Protein AF-A0A2H0QQJ8-F1 (afdb_monomer_lite)

Structure (mmCIF, N/CA/C/O backbone):
data_AF-A0A2H0QQJ8-F1
#
_entry.id   AF-A0A2H0QQJ8-F1
#
loop_
_atom_site.group_PDB
_atom_site.id
_atom_site.type_symbol
_atom_site.label_atom_id
_atom_site.label_alt_id
_atom_site.label_comp_id
_atom_site.label_asym_id
_atom_site.label_entity_id
_atom_site.label_seq_id
_atom_site.pdbx_PDB_ins_code
_atom_site.Cartn_x
_atom_site.Cartn_y
_atom_site.Cartn_z
_atom_site.occupancy
_atom_site.B_iso_or_equiv
_atom_site.auth_seq_id
_atom_site.auth_comp_id
_atom_site.auth_asym_id
_atom_site.auth_atom_id
_atom_site.pdbx_PDB_model_num
ATOM 1 N N . MET A 1 1 ? 39.441 -14.844 -22.153 1.00 45.28 1 MET A N 1
ATOM 2 C CA . MET A 1 1 ? 38.636 -14.126 -21.134 1.00 45.28 1 MET A CA 1
ATOM 3 C C . MET A 1 1 ? 37.785 -12.993 -21.750 1.00 45.28 1 MET A C 1
ATOM 5 O O . MET A 1 1 ? 37.802 -11.876 -21.261 1.00 45.28 1 MET A O 1
ATOM 9 N N . LYS A 1 2 ? 37.047 -13.258 -22.845 1.00 39.03 2 LYS A N 1
ATOM 10 C CA . LYS A 1 2 ? 36.096 -12.309 -23.480 1.00 39.03 2 LYS A CA 1
ATOM 11 C C . LYS A 1 2 ? 34.690 -12.912 -23.682 1.00 39.03 2 LYS A C 1
ATOM 13 O O . LYS A 1 2 ? 33.719 -12.174 -23.735 1.00 39.03 2 LYS A O 1
ATOM 18 N N . MET A 1 3 ? 34.568 -14.246 -23.690 1.00 34.16 3 MET A N 1
ATOM 19 C CA . MET A 1 3 ? 33.289 -14.970 -23.800 1.00 34.16 3 MET A CA 1
ATOM 20 C C . MET A 1 3 ? 32.410 -14.886 -22.539 1.00 34.16 3 MET A C 1
ATOM 22 O O . MET A 1 3 ? 31.196 -14.773 -22.648 1.00 34.16 3 MET A O 1
ATOM 26 N N . VAL A 1 4 ? 33.012 -14.884 -21.344 1.00 38.84 4 VAL A N 1
ATOM 27 C CA . VAL A 1 4 ? 32.268 -14.843 -20.067 1.00 38.84 4 VAL A CA 1
ATOM 28 C C . VAL A 1 4 ? 31.596 -13.480 -19.841 1.00 38.84 4 VAL A C 1
ATOM 30 O O . VAL A 1 4 ? 30.492 -13.416 -19.312 1.00 38.84 4 VAL A O 1
ATOM 33 N N . LEU A 1 5 ? 32.209 -12.390 -20.319 1.00 34.38 5 LEU A N 1
ATOM 34 C CA . LEU A 1 5 ? 31.655 -11.037 -20.200 1.00 34.38 5 LEU A CA 1
ATOM 35 C C . LEU A 1 5 ? 30.424 -10.827 -21.107 1.00 34.38 5 LEU A C 1
ATOM 37 O O . LEU A 1 5 ? 29.518 -10.083 -20.749 1.00 34.38 5 LEU A O 1
ATOM 41 N N . PHE A 1 6 ? 30.355 -11.516 -22.252 1.00 31.61 6 PHE A N 1
ATOM 42 C CA . PHE A 1 6 ? 29.263 -11.374 -23.223 1.00 31.61 6 PHE A CA 1
ATOM 43 C C . PHE A 1 6 ? 27.983 -12.116 -22.790 1.00 31.61 6 PHE A C 1
ATOM 45 O O . PHE A 1 6 ? 26.880 -11.596 -22.941 1.00 31.61 6 PHE A O 1
ATOM 52 N N . LEU A 1 7 ? 28.124 -13.288 -22.157 1.00 35.53 7 LEU A N 1
ATOM 53 C CA . LEU A 1 7 ? 27.007 -14.042 -21.561 1.00 35.53 7 LEU A CA 1
ATOM 54 C C . LEU A 1 7 ? 26.389 -13.329 -20.342 1.00 35.53 7 LEU A C 1
ATOM 56 O O . LEU A 1 7 ? 25.181 -13.406 -20.113 1.00 35.53 7 LEU A O 1
ATOM 60 N N . PHE A 1 8 ? 27.194 -12.577 -19.588 1.00 35.56 8 PHE A N 1
ATOM 61 C CA . PHE A 1 8 ? 26.706 -11.795 -18.448 1.00 35.56 8 PHE A CA 1
ATOM 62 C C . PHE A 1 8 ? 25.863 -10.581 -18.885 1.00 35.56 8 PHE A C 1
ATOM 64 O O . PHE A 1 8 ? 24.867 -10.251 -18.250 1.00 35.56 8 PHE A O 1
ATOM 71 N N . ILE A 1 9 ? 26.207 -9.944 -20.010 1.00 37.31 9 ILE A N 1
ATOM 72 C CA . ILE A 1 9 ? 25.464 -8.788 -20.549 1.00 37.31 9 ILE A CA 1
ATOM 73 C C . ILE A 1 9 ? 24.143 -9.224 -21.218 1.00 37.31 9 ILE A C 1
ATOM 75 O O . ILE A 1 9 ? 23.126 -8.535 -21.098 1.00 37.31 9 ILE A O 1
ATOM 79 N N . LEU A 1 10 ? 24.122 -10.392 -21.871 1.00 36.91 10 LEU A N 1
ATOM 80 C CA . LEU A 1 10 ? 22.909 -10.956 -22.482 1.00 36.91 10 LEU A CA 1
ATOM 81 C C . LEU A 1 10 ? 21.883 -11.435 -21.443 1.00 36.91 10 LEU A C 1
ATOM 83 O O . LEU A 1 10 ? 20.685 -11.244 -21.634 1.00 36.91 10 LEU A O 1
ATOM 87 N N . SER A 1 11 ? 22.332 -11.999 -20.319 1.00 46.47 11 SER A N 1
ATOM 88 C CA . SER A 1 11 ? 21.420 -12.397 -19.237 1.00 46.47 11 SER A CA 1
ATOM 89 C C . SER A 1 11 ? 20.784 -11.184 -18.552 1.00 46.47 11 SER A C 1
ATOM 91 O O . SER A 1 11 ? 19.570 -11.152 -18.388 1.00 46.47 11 SER A O 1
ATOM 93 N N . LEU A 1 12 ? 21.556 -10.139 -18.239 1.00 45.47 12 LEU A N 1
ATOM 94 C CA . LEU A 1 12 ? 21.030 -8.911 -17.623 1.00 45.47 12 LEU A CA 1
ATOM 95 C C . LEU A 1 12 ? 19.976 -8.202 -18.490 1.00 45.47 12 LEU A C 1
ATOM 97 O O . LEU A 1 12 ? 18.971 -7.733 -17.964 1.00 45.47 12 LEU A O 1
ATOM 101 N N . SER A 1 13 ? 20.178 -8.151 -19.809 1.00 52.41 13 SER A N 1
ATOM 102 C CA . SER A 1 13 ? 19.224 -7.532 -20.743 1.00 52.41 13 SER A CA 1
ATOM 103 C C . SER A 1 13 ? 17.957 -8.372 -20.955 1.00 52.41 13 SER A C 1
ATOM 105 O O . SER A 1 13 ? 16.867 -7.809 -21.049 1.00 52.41 13 SER A O 1
ATOM 107 N N . ALA A 1 14 ? 18.067 -9.704 -20.957 1.00 54.97 14 ALA A N 1
ATOM 108 C CA . ALA A 1 14 ? 16.911 -10.599 -21.002 1.00 54.97 14 ALA A CA 1
ATOM 109 C C . ALA A 1 14 ? 16.069 -10.532 -19.711 1.00 54.97 14 ALA A C 1
ATOM 111 O O . ALA A 1 14 ? 14.856 -10.350 -19.792 1.00 54.97 14 ALA A O 1
ATOM 112 N N . PHE A 1 15 ? 16.705 -10.569 -18.532 1.00 55.53 15 PHE A N 1
ATOM 113 C CA . PHE A 1 15 ? 16.019 -10.431 -17.237 1.00 55.53 15 PHE A CA 1
ATOM 114 C C . PHE A 1 15 ? 15.357 -9.055 -17.064 1.00 55.53 15 PHE A C 1
ATOM 116 O O . PHE A 1 15 ? 14.258 -8.964 -16.515 1.00 55.53 15 PHE A O 1
ATOM 123 N N . ALA A 1 16 ? 15.989 -7.982 -17.553 1.00 58.88 16 ALA A N 1
ATOM 124 C CA . ALA A 1 16 ? 15.401 -6.643 -17.531 1.00 58.88 16 ALA A CA 1
ATOM 125 C C . ALA A 1 16 ? 14.147 -6.544 -18.422 1.00 58.88 16 ALA A C 1
ATOM 127 O O . ALA A 1 16 ? 13.140 -5.971 -18.004 1.00 58.88 16 ALA A O 1
ATOM 128 N N . ASN A 1 17 ? 14.169 -7.153 -19.614 1.00 69.31 17 ASN A N 1
ATOM 129 C CA . ASN A 1 17 ? 13.012 -7.187 -20.515 1.00 69.31 17 ASN A CA 1
ATOM 130 C C . ASN A 1 17 ? 11.859 -8.052 -19.979 1.00 69.31 17 ASN A C 1
ATOM 132 O O . ASN A 1 17 ? 10.692 -7.681 -20.133 1.00 69.31 17 ASN A O 1
ATOM 136 N N . GLU A 1 18 ? 12.162 -9.172 -19.322 1.00 74.12 18 GLU A N 1
ATOM 137 C CA . GLU A 1 18 ? 11.154 -10.027 -18.686 1.00 74.12 18 GLU A CA 1
ATOM 138 C C . GLU A 1 18 ? 10.486 -9.318 -17.499 1.00 74.12 18 GLU A C 1
ATOM 140 O O . GLU A 1 18 ? 9.258 -9.261 -17.415 1.00 74.12 18 GLU A O 1
ATOM 145 N N . GLY A 1 19 ? 11.280 -8.699 -16.618 1.00 80.50 19 GLY A N 1
ATOM 146 C CA . GLY A 1 19 ? 10.766 -7.937 -15.479 1.00 80.50 19 GLY A CA 1
ATOM 147 C C . GLY A 1 19 ? 9.870 -6.775 -15.906 1.00 80.50 19 GLY A C 1
ATOM 148 O O . GLY A 1 19 ? 8.777 -6.595 -15.365 1.00 80.50 19 GLY A O 1
ATOM 149 N N . LYS A 1 20 ? 10.281 -6.031 -16.939 1.00 81.25 20 LYS A N 1
ATOM 150 C CA . LYS A 1 20 ? 9.472 -4.957 -17.521 1.00 81.25 20 LYS A CA 1
ATOM 151 C C . LYS A 1 20 ? 8.127 -5.474 -18.045 1.00 81.25 20 LYS A C 1
ATOM 153 O O . LYS A 1 20 ? 7.093 -4.908 -17.705 1.00 81.25 20 LYS A O 1
ATOM 158 N N . SER A 1 21 ? 8.134 -6.566 -18.807 1.00 85.56 21 SER A N 1
ATOM 159 C CA . SER A 1 21 ? 6.910 -7.156 -19.371 1.00 85.56 21 SER A CA 1
ATOM 160 C C . SER A 1 21 ? 5.954 -7.649 -18.277 1.00 85.56 21 SER A C 1
ATOM 162 O O . SER A 1 21 ? 4.745 -7.447 -18.375 1.00 85.56 21 SER A O 1
ATOM 164 N N . ARG A 1 22 ? 6.487 -8.233 -17.192 1.00 88.38 22 ARG A N 1
ATOM 165 C CA . ARG A 1 22 ? 5.694 -8.633 -16.014 1.00 88.38 22 ARG A CA 1
ATOM 166 C C . ARG A 1 22 ? 5.026 -7.438 -15.337 1.00 88.38 22 ARG A C 1
ATOM 168 O O . ARG A 1 22 ? 3.856 -7.523 -14.975 1.00 88.38 22 ARG A O 1
ATOM 175 N N . VAL A 1 23 ? 5.745 -6.322 -15.190 1.00 87.38 23 VAL A N 1
ATOM 176 C CA . VAL A 1 23 ? 5.184 -5.080 -14.631 1.00 87.38 23 VAL A CA 1
ATOM 177 C C . VAL A 1 23 ? 4.082 -4.532 -15.527 1.00 87.38 23 VAL A C 1
ATOM 179 O O . VAL A 1 23 ? 3.008 -4.215 -15.028 1.00 87.38 23 VAL A O 1
ATOM 182 N N . GLU A 1 24 ? 4.310 -4.460 -16.840 1.00 87.62 24 GLU A N 1
ATOM 183 C CA . GLU A 1 24 ? 3.296 -3.992 -17.793 1.00 87.62 24 GLU A CA 1
ATOM 184 C C . GLU A 1 24 ? 2.033 -4.852 -17.722 1.00 87.62 24 GLU A C 1
ATOM 186 O O . GLU A 1 24 ? 0.941 -4.307 -17.577 1.00 87.62 24 GLU A O 1
ATOM 191 N N . ALA A 1 25 ? 2.173 -6.179 -17.735 1.00 90.12 25 ALA A N 1
ATOM 192 C CA . ALA A 1 25 ? 1.044 -7.099 -17.638 1.00 90.12 25 ALA A CA 1
ATOM 193 C C . ALA A 1 25 ? 0.259 -6.927 -16.328 1.00 90.12 25 ALA A C 1
ATOM 195 O O . ALA A 1 25 ? -0.966 -6.819 -16.357 1.00 90.12 25 ALA A O 1
ATOM 196 N N . ALA A 1 26 ? 0.951 -6.843 -15.186 1.00 91.38 26 ALA A N 1
ATOM 197 C CA . ALA A 1 26 ? 0.310 -6.639 -13.888 1.00 91.38 26 ALA A CA 1
ATOM 198 C C . ALA A 1 26 ? -0.427 -5.294 -13.810 1.00 91.38 26 ALA A C 1
ATOM 200 O O . ALA A 1 26 ? -1.517 -5.217 -13.248 1.00 91.38 26 ALA A O 1
ATOM 201 N N . ILE A 1 27 ? 0.128 -4.234 -14.403 1.00 88.62 27 ILE A N 1
ATOM 202 C CA . ILE A 1 27 ? -0.544 -2.934 -14.447 1.00 88.62 27 ILE A CA 1
ATOM 203 C C . ILE A 1 27 ? -1.780 -2.983 -15.342 1.00 88.62 27 ILE A C 1
ATOM 205 O O . ILE A 1 27 ? -2.826 -2.485 -14.936 1.00 88.62 27 ILE A O 1
ATOM 209 N N . GLN A 1 28 ? -1.689 -3.579 -16.533 1.00 89.44 28 GLN A N 1
ATOM 210 C CA . GLN A 1 28 ? -2.850 -3.706 -17.418 1.00 89.44 28 GLN A CA 1
ATOM 211 C C . GLN A 1 28 ? -3.981 -4.491 -16.747 1.00 89.44 28 GLN A C 1
ATOM 213 O O . GLN A 1 28 ? -5.131 -4.067 -16.810 1.00 89.44 28 GLN A O 1
ATOM 218 N N . ASP A 1 29 ? -3.654 -5.573 -16.037 1.00 92.31 29 ASP A N 1
ATOM 219 C CA . ASP A 1 29 ? -4.618 -6.335 -15.238 1.00 92.31 29 ASP A CA 1
ATOM 220 C C . ASP A 1 29 ? -5.286 -5.462 -14.162 1.00 92.31 29 ASP A C 1
ATOM 222 O O . ASP A 1 29 ? -6.513 -5.420 -14.062 1.00 92.31 29 ASP A O 1
ATOM 226 N N . LEU A 1 30 ? -4.507 -4.689 -13.397 1.00 93.00 30 LEU A N 1
ATOM 227 C CA . LEU A 1 30 ? -5.036 -3.789 -12.365 1.00 93.00 30 LEU A CA 1
ATOM 228 C C . LEU A 1 30 ? -5.929 -2.684 -12.946 1.00 93.00 30 LEU A C 1
ATOM 230 O O . LEU A 1 30 ? -7.001 -2.423 -12.398 1.00 93.00 30 LEU A O 1
ATOM 234 N N . LEU A 1 31 ? -5.527 -2.061 -14.057 1.00 90.12 31 LEU A N 1
ATOM 235 C CA . LEU A 1 31 ? -6.322 -1.041 -14.750 1.00 90.12 31 LEU A CA 1
ATOM 236 C C . LEU A 1 31 ? -7.623 -1.626 -15.311 1.00 90.12 31 LEU A C 1
ATOM 238 O O . LEU A 1 31 ? -8.663 -0.984 -15.233 1.00 90.12 31 LEU A O 1
ATOM 242 N N . ALA A 1 32 ? -7.591 -2.860 -15.814 1.00 89.56 32 ALA A N 1
ATOM 243 C CA . ALA A 1 32 ? -8.766 -3.540 -16.351 1.00 89.56 32 ALA A CA 1
ATOM 244 C C . ALA A 1 32 ? -9.717 -4.087 -15.273 1.00 89.56 32 ALA A C 1
ATOM 246 O O . ALA A 1 32 ? -10.834 -4.491 -15.601 1.00 89.56 32 ALA A O 1
ATOM 247 N N . THR A 1 33 ? -9.315 -4.126 -14.000 1.00 91.94 33 THR A N 1
ATOM 248 C CA . THR A 1 33 ? -10.093 -4.761 -12.923 1.00 91.94 33 THR A CA 1
ATOM 249 C C . THR A 1 33 ? -10.452 -3.784 -11.812 1.00 91.94 33 THR A C 1
ATOM 251 O O . THR A 1 33 ? -11.621 -3.436 -11.651 1.00 91.94 33 THR A O 1
ATOM 254 N N . THR A 1 34 ? -9.456 -3.336 -11.055 1.00 92.06 34 THR A N 1
ATOM 255 C CA . THR A 1 34 ? -9.617 -2.640 -9.773 1.00 92.06 34 THR A CA 1
ATOM 256 C C . THR A 1 34 ? -9.390 -1.139 -9.870 1.00 92.06 34 THR A C 1
ATOM 258 O O . THR A 1 34 ? -9.862 -0.422 -8.996 1.00 92.06 34 THR A O 1
ATOM 261 N N . HIS A 1 35 ? -8.704 -0.655 -10.908 1.00 89.75 35 HIS A N 1
ATOM 262 C CA . HIS A 1 35 ? -8.328 0.753 -11.103 1.00 89.75 35 HIS A CA 1
ATOM 263 C C . HIS A 1 35 ? -8.886 1.337 -12.413 1.00 89.75 35 HIS A C 1
ATOM 265 O O . HIS A 1 35 ? -8.263 2.200 -13.035 1.00 89.75 35 HIS A O 1
ATOM 271 N N . LYS A 1 36 ? -10.057 0.854 -12.844 1.00 87.81 36 LYS A N 1
ATOM 272 C CA . LYS A 1 36 ? -10.717 1.259 -14.096 1.00 87.81 36 LYS A CA 1
ATOM 273 C C . LYS A 1 36 ? -10.957 2.761 -14.184 1.00 87.81 36 LYS A C 1
ATOM 275 O O . LYS A 1 36 ? -10.844 3.341 -15.256 1.00 87.81 36 LYS A O 1
ATOM 280 N N . GLU A 1 37 ? -11.182 3.417 -13.048 1.00 84.12 37 GLU A N 1
ATOM 281 C CA . GLU A 1 37 ? -11.399 4.862 -12.981 1.00 84.12 37 GLU A CA 1
ATOM 282 C C . GLU A 1 37 ? -10.230 5.695 -13.534 1.00 84.12 37 GLU A C 1
ATOM 284 O O . GLU A 1 37 ? -10.426 6.845 -13.908 1.00 84.12 37 GLU A O 1
ATOM 289 N N . ILE A 1 38 ? -9.018 5.130 -13.610 1.00 78.81 38 ILE A N 1
ATOM 290 C CA . ILE A 1 38 ? -7.844 5.812 -14.175 1.00 78.81 38 ILE A CA 1
ATOM 291 C C . ILE A 1 38 ? -7.917 5.870 -15.709 1.00 78.81 38 ILE A C 1
ATOM 293 O O . ILE A 1 38 ? -7.398 6.811 -16.310 1.00 78.81 38 ILE A O 1
ATOM 297 N N . VAL A 1 39 ? -8.518 4.859 -16.345 1.00 76.06 39 VAL A N 1
ATOM 298 C CA . VAL A 1 39 ? -8.586 4.719 -17.813 1.00 76.06 39 VAL A CA 1
ATOM 299 C C . VAL A 1 39 ? -9.945 5.104 -18.392 1.00 76.06 39 VAL A C 1
ATOM 301 O O . VAL A 1 39 ? -10.001 5.547 -19.535 1.00 76.06 39 VAL A O 1
ATOM 304 N N . ASP A 1 40 ? -11.018 4.972 -17.612 1.00 75.00 40 ASP A N 1
ATOM 305 C CA . ASP A 1 40 ? -12.388 5.271 -18.043 1.00 75.00 40 ASP A CA 1
ATOM 306 C C . ASP A 1 40 ? -12.695 6.778 -18.061 1.00 75.00 40 ASP A C 1
ATOM 308 O O . ASP A 1 40 ? -13.683 7.210 -18.662 1.00 75.00 40 ASP A O 1
ATOM 312 N N . ASP A 1 41 ? -11.855 7.606 -17.436 1.00 69.00 41 ASP A N 1
ATOM 313 C CA . ASP A 1 41 ? -11.969 9.056 -17.549 1.00 69.00 41 ASP A CA 1
ATOM 314 C C . ASP A 1 41 ? -11.530 9.503 -18.954 1.00 69.00 41 ASP A C 1
ATOM 316 O O . ASP A 1 41 ? -10.354 9.728 -19.235 1.00 69.00 41 ASP A O 1
ATOM 320 N N . ALA A 1 42 ? -12.509 9.659 -19.849 1.00 55.16 42 ALA A N 1
ATOM 321 C CA . ALA A 1 42 ? -12.317 10.093 -21.233 1.00 55.16 42 ALA A CA 1
ATOM 322 C C . ALA A 1 42 ? -11.670 11.487 -21.370 1.00 55.16 42 ALA A C 1
ATOM 324 O O . ALA A 1 42 ? -11.191 11.839 -22.450 1.00 55.16 42 ALA A O 1
ATOM 325 N N . SER A 1 43 ? -11.631 12.289 -20.297 1.00 56.47 43 SER A N 1
ATOM 326 C CA . SER A 1 43 ? -10.873 13.546 -20.272 1.00 56.47 43 SER A CA 1
ATOM 327 C C . SER A 1 43 ? -9.362 13.319 -20.127 1.00 56.47 43 SER A C 1
ATOM 329 O O . SER A 1 43 ? -8.561 14.239 -20.330 1.00 56.47 43 SER A O 1
ATOM 331 N N . MET A 1 44 ? -8.946 12.088 -19.822 1.00 60.56 44 MET A N 1
ATOM 332 C CA . MET A 1 44 ? -7.560 11.703 -19.635 1.00 60.56 44 MET A CA 1
ATOM 333 C C . MET A 1 44 ? -6.961 11.045 -20.870 1.00 60.56 44 MET A C 1
ATOM 335 O O . MET A 1 44 ? -7.181 9.879 -21.180 1.00 60.56 44 MET A O 1
ATOM 339 N N . ASN A 1 45 ? -6.020 11.751 -21.488 1.00 61.81 45 ASN A N 1
ATOM 340 C CA . ASN A 1 45 ? -4.995 11.100 -22.296 1.00 61.81 45 ASN A CA 1
ATOM 341 C C . ASN A 1 45 ? -3.960 10.444 -21.366 1.00 61.81 45 ASN A C 1
ATOM 343 O O . ASN A 1 45 ? -2.886 11.010 -21.125 1.00 61.81 45 ASN A O 1
ATOM 347 N N . PHE A 1 46 ? -4.309 9.284 -20.802 1.00 64.50 46 PHE A N 1
ATOM 348 C CA . PHE A 1 46 ? -3.431 8.500 -19.935 1.00 64.50 46 PHE A CA 1
ATOM 349 C C . PHE A 1 46 ? -2.338 7.815 -20.755 1.00 64.50 46 PHE A C 1
ATOM 351 O O . PHE A 1 46 ? -2.604 6.999 -21.637 1.00 64.50 46 PHE A O 1
ATOM 358 N N . LYS A 1 47 ? -1.080 8.145 -20.460 1.00 70.25 47 LYS A N 1
ATOM 359 C CA . LYS A 1 47 ? 0.081 7.447 -21.016 1.00 70.25 47 LYS A CA 1
ATOM 360 C C . LYS A 1 47 ? 0.984 7.003 -19.887 1.00 70.25 47 LYS A C 1
ATOM 362 O O . LYS A 1 47 ? 1.461 7.832 -19.111 1.00 70.25 47 LYS A O 1
ATOM 367 N N . MET A 1 48 ? 1.249 5.705 -19.840 1.00 71.81 48 MET A N 1
ATOM 368 C CA . MET A 1 48 ? 2.164 5.112 -18.881 1.00 71.81 48 MET A CA 1
ATOM 369 C C . MET A 1 48 ? 3.493 4.766 -19.542 1.00 71.81 48 MET A C 1
ATOM 371 O O . MET A 1 48 ? 3.535 4.279 -20.668 1.00 71.81 48 MET A O 1
ATOM 375 N N . SER A 1 49 ? 4.588 4.997 -18.827 1.00 75.69 49 SER A N 1
ATOM 376 C CA . SER A 1 49 ? 5.902 4.491 -19.220 1.00 75.69 49 SER A CA 1
ATOM 377 C C . SER A 1 49 ? 6.648 3.927 -18.023 1.00 75.69 49 SER A C 1
ATOM 379 O O . SER A 1 49 ? 6.524 4.427 -16.906 1.00 75.69 49 SER A O 1
ATOM 381 N N . LEU A 1 50 ? 7.445 2.895 -18.269 1.00 77.81 50 LEU A N 1
ATOM 382 C CA . LEU A 1 50 ? 8.339 2.336 -17.267 1.00 77.81 50 LEU A CA 1
ATOM 383 C C . LEU A 1 50 ? 9.743 2.909 -17.425 1.00 77.81 50 LEU A C 1
ATOM 385 O O . LEU A 1 50 ? 10.192 3.182 -18.541 1.00 77.81 50 LEU A O 1
ATOM 389 N N . PHE A 1 51 ? 10.444 3.092 -16.313 1.00 77.44 51 PHE A N 1
ATOM 390 C CA . PHE A 1 51 ? 11.865 3.421 -16.321 1.00 77.44 51 PHE A CA 1
ATOM 391 C C . PHE A 1 51 ? 12.595 2.693 -15.198 1.00 77.44 51 PHE A C 1
ATOM 393 O O . PHE A 1 51 ? 11.993 2.301 -14.206 1.00 77.44 51 PHE A O 1
ATOM 400 N N . GLU A 1 52 ? 13.898 2.504 -15.348 1.00 80.38 52 GLU A N 1
ATOM 401 C CA . GLU A 1 52 ? 14.695 1.876 -14.300 1.00 80.38 52 GLU A CA 1
ATOM 402 C C . GLU A 1 52 ? 15.150 2.903 -13.269 1.00 80.38 52 GLU A C 1
ATOM 404 O O . GLU A 1 52 ? 15.537 4.026 -13.609 1.00 80.38 52 GLU A O 1
ATOM 409 N N . ILE A 1 53 ? 15.148 2.492 -12.005 1.00 74.94 53 ILE A N 1
ATOM 410 C CA . ILE A 1 53 ? 15.768 3.238 -10.912 1.00 74.94 53 ILE A CA 1
ATOM 411 C C . ILE A 1 53 ? 16.945 2.474 -10.331 1.00 74.94 53 ILE A C 1
ATOM 413 O O . ILE A 1 53 ? 16.979 1.245 -10.328 1.00 74.94 53 ILE A O 1
ATOM 417 N N . LYS A 1 54 ? 17.899 3.229 -9.788 1.00 75.06 54 LYS A N 1
ATOM 418 C CA . LYS A 1 54 ? 19.022 2.700 -9.017 1.00 75.06 54 LYS A CA 1
ATOM 419 C C . LYS A 1 54 ? 18.860 3.154 -7.572 1.00 75.06 54 LYS A C 1
ATOM 421 O O . LYS A 1 54 ? 19.009 4.338 -7.284 1.00 75.06 54 LYS A O 1
ATOM 426 N N . SER A 1 55 ? 18.502 2.227 -6.692 1.00 68.06 55 SER A N 1
ATOM 427 C CA . SER A 1 55 ? 18.370 2.459 -5.253 1.00 68.06 55 SER A CA 1
ATOM 428 C C . SER A 1 55 ? 18.584 1.155 -4.490 1.00 68.06 55 SER A C 1
ATOM 430 O O . SER A 1 55 ? 18.211 0.100 -4.986 1.00 68.06 55 SER A O 1
ATOM 432 N N . ASP A 1 56 ? 19.129 1.225 -3.280 1.00 62.53 56 ASP A N 1
ATOM 433 C CA . ASP A 1 56 ? 19.238 0.056 -2.397 1.00 62.53 56 ASP A CA 1
ATOM 434 C C . ASP A 1 56 ? 18.025 -0.085 -1.457 1.00 62.53 56 ASP A C 1
ATOM 436 O O . ASP A 1 5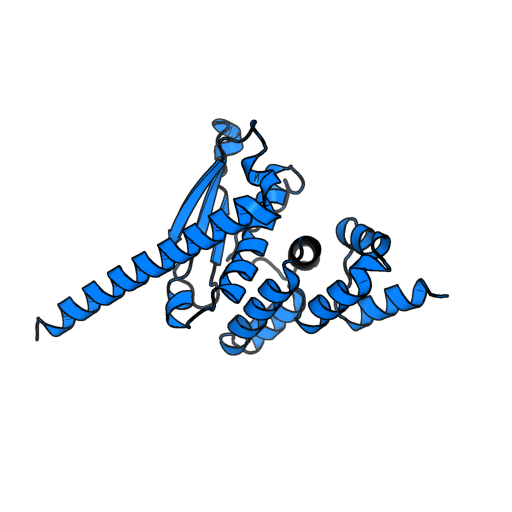6 ? 17.839 -1.121 -0.829 1.00 62.53 56 ASP A O 1
ATOM 440 N N . GLU A 1 57 ? 17.171 0.943 -1.375 1.00 59.97 57 GLU A N 1
ATOM 441 C CA . GLU A 1 57 ? 16.046 1.015 -0.428 1.00 59.97 57 GLU A CA 1
ATOM 442 C C . GLU A 1 57 ? 14.670 1.023 -1.115 1.00 59.97 57 GLU A C 1
ATOM 444 O O . GLU A 1 57 ? 13.660 0.677 -0.495 1.00 59.97 57 GLU A O 1
ATOM 449 N N . TYR A 1 58 ? 14.605 1.430 -2.389 1.00 64.38 58 TYR A N 1
ATOM 450 C CA . TYR A 1 58 ? 13.351 1.609 -3.125 1.00 64.38 58 TYR A CA 1
ATOM 451 C C . TYR A 1 58 ? 13.225 0.616 -4.274 1.00 64.38 58 TYR A C 1
ATOM 453 O O . TYR A 1 58 ? 14.111 0.497 -5.120 1.00 64.38 58 TYR A O 1
ATOM 461 N N . PHE A 1 59 ? 12.081 -0.064 -4.315 1.00 69.56 59 PHE A N 1
ATOM 462 C CA . PHE A 1 59 ? 11.774 -1.101 -5.297 1.00 69.56 59 PHE A CA 1
ATOM 463 C C . PHE A 1 59 ? 10.914 -0.594 -6.460 1.00 69.56 59 PHE A C 1
ATOM 465 O O . PHE A 1 59 ? 11.130 -1.001 -7.598 1.00 69.56 59 PHE A O 1
ATOM 472 N N . PHE A 1 60 ? 10.004 0.342 -6.192 1.00 68.62 60 PHE A N 1
ATOM 473 C CA . PHE A 1 60 ? 9.180 1.021 -7.188 1.00 68.62 60 PHE A CA 1
ATOM 474 C C . PHE A 1 60 ? 9.064 2.506 -6.835 1.00 68.62 60 PHE A C 1
ATOM 476 O O . PHE A 1 60 ? 9.142 2.858 -5.657 1.00 68.62 60 PHE A O 1
ATOM 483 N N . ILE A 1 61 ? 8.920 3.367 -7.847 1.00 66.25 61 ILE A N 1
ATOM 484 C CA . ILE A 1 61 ? 8.609 4.789 -7.678 1.00 66.25 61 ILE A CA 1
ATOM 485 C C . ILE A 1 61 ? 7.543 5.253 -8.671 1.00 66.25 61 ILE A C 1
ATOM 487 O O . ILE A 1 61 ? 7.616 4.962 -9.859 1.00 66.25 61 ILE A O 1
ATOM 491 N N . SER A 1 62 ? 6.607 6.071 -8.213 1.00 59.03 62 SER A N 1
ATOM 492 C CA . SER A 1 62 ? 5.711 6.844 -9.068 1.00 59.03 62 SER A CA 1
ATOM 493 C C . SER A 1 62 ? 6.326 8.207 -9.382 1.00 59.03 62 SER A C 1
ATOM 495 O O . SER A 1 62 ? 6.662 8.965 -8.472 1.00 59.03 62 SER A O 1
ATOM 497 N N . ASN A 1 63 ? 6.455 8.559 -10.662 1.00 60.97 63 ASN A N 1
ATOM 498 C CA . ASN A 1 63 ? 6.811 9.909 -11.092 1.00 60.97 63 ASN A CA 1
ATOM 499 C C . ASN A 1 63 ? 5.751 10.458 -12.049 1.00 60.97 63 ASN A C 1
ATOM 501 O O . ASN A 1 63 ? 5.465 9.885 -13.102 1.00 60.97 63 ASN A O 1
ATOM 505 N N . ILE A 1 64 ? 5.186 11.603 -11.681 1.00 52.81 64 ILE A N 1
ATOM 506 C CA . ILE A 1 64 ? 4.155 12.285 -12.450 1.00 52.81 64 ILE A CA 1
ATOM 507 C C . ILE A 1 64 ? 4.788 13.493 -13.129 1.00 52.81 64 ILE A C 1
ATOM 509 O O . ILE A 1 64 ? 5.282 14.407 -12.468 1.00 52.81 64 ILE A O 1
ATOM 513 N N . SER A 1 65 ? 4.777 13.521 -14.463 1.00 47.53 65 SER A N 1
ATOM 514 C CA . SER A 1 65 ? 5.273 14.689 -15.188 1.00 47.53 65 SER A CA 1
ATOM 515 C C . SER A 1 65 ? 4.313 15.870 -15.011 1.00 47.53 65 SER A C 1
ATOM 517 O O . SER A 1 65 ? 3.152 15.793 -15.404 1.00 47.53 65 SER A O 1
ATOM 519 N N . TRP A 1 66 ? 4.810 17.003 -14.500 1.00 44.16 66 TRP A N 1
ATOM 520 C CA . TRP A 1 66 ? 4.055 18.258 -14.318 1.00 44.16 66 TRP A CA 1
ATOM 521 C C . TRP A 1 66 ? 3.476 18.875 -15.605 1.00 44.16 66 TRP A C 1
ATOM 523 O O . TRP A 1 66 ? 2.779 19.886 -15.550 1.00 44.16 66 TRP A O 1
ATOM 533 N N . LYS A 1 67 ? 3.704 18.268 -16.777 1.00 43.81 67 LYS A N 1
ATOM 534 C CA . LYS A 1 67 ? 3.211 18.758 -18.073 1.00 43.81 67 LYS A CA 1
ATOM 535 C C . LYS A 1 67 ? 1.678 18.748 -18.216 1.00 43.81 67 LYS A C 1
ATOM 537 O O . LYS A 1 67 ? 1.185 19.308 -19.194 1.00 43.81 67 LYS A O 1
ATOM 542 N N . ARG A 1 68 ? 0.922 18.209 -17.243 1.00 50.72 68 ARG A N 1
ATOM 543 C CA . ARG A 1 68 ? -0.554 18.302 -17.189 1.00 50.72 68 ARG A CA 1
ATOM 544 C C . ARG A 1 68 ? -1.041 19.753 -17.274 1.00 50.72 68 ARG A C 1
ATOM 546 O O . ARG A 1 68 ? -1.976 20.020 -18.017 1.00 50.72 68 ARG A O 1
ATOM 553 N N . ALA A 1 69 ? -0.372 20.683 -16.586 1.00 48.22 69 ALA A N 1
ATOM 554 C CA . ALA A 1 69 ? -0.781 22.090 -16.539 1.00 48.22 69 ALA A CA 1
ATOM 555 C C . ALA A 1 69 ? -0.578 22.856 -17.864 1.00 48.22 69 ALA A C 1
ATOM 557 O O . ALA A 1 69 ? -1.152 23.925 -18.029 1.00 48.22 69 ALA A O 1
ATOM 558 N N . LEU A 1 70 ? 0.223 22.328 -18.802 1.00 46.25 70 LEU A N 1
ATOM 559 C CA . LEU A 1 70 ? 0.570 23.014 -20.056 1.00 46.25 70 LEU A CA 1
ATOM 560 C C . LEU A 1 70 ? 0.058 22.309 -21.321 1.00 46.25 70 LEU A C 1
ATOM 562 O O . LEU A 1 70 ? -0.130 22.974 -22.332 1.00 46.25 70 LEU A O 1
ATOM 566 N N . LEU A 1 71 ? -0.141 20.983 -21.301 1.00 54.34 71 LEU A N 1
ATOM 567 C CA . LEU A 1 71 ? -0.411 20.194 -22.516 1.00 54.34 71 LEU A CA 1
ATOM 568 C C . LEU A 1 71 ? -1.623 19.252 -22.413 1.00 54.34 71 LEU A C 1
ATOM 570 O O . LEU A 1 71 ? -1.863 18.485 -23.341 1.00 54.34 71 LEU A O 1
ATOM 574 N N . GLY A 1 72 ? -2.357 19.233 -21.292 1.00 54.47 72 GLY A N 1
ATOM 575 C CA . GLY A 1 72 ? -3.547 18.380 -21.119 1.00 54.47 72 GLY A CA 1
ATOM 576 C C . GLY A 1 72 ? -3.285 16.862 -21.116 1.00 54.47 72 GLY A C 1
ATOM 577 O O . GLY A 1 72 ? -4.205 16.079 -20.916 1.00 54.47 72 GLY A O 1
ATOM 578 N N . THR A 1 73 ? -2.037 16.419 -21.304 1.00 56.22 73 THR A N 1
ATOM 579 C CA . THR A 1 73 ? -1.643 15.004 -21.245 1.00 56.22 73 THR A CA 1
ATOM 580 C C . THR A 1 73 ? -0.962 14.686 -19.919 1.00 56.22 73 THR A C 1
ATOM 582 O O . THR A 1 73 ? 0.081 15.273 -19.602 1.00 56.22 73 THR A O 1
ATOM 585 N N . SER A 1 74 ? -1.494 13.714 -19.182 1.00 60.06 74 SER A N 1
ATOM 586 C CA . SER A 1 74 ? -0.849 13.173 -17.984 1.00 60.06 74 SER A CA 1
ATOM 587 C C . SER A 1 74 ? 0.045 12.002 -18.391 1.00 60.06 74 SER A C 1
ATOM 589 O O . SER A 1 74 ? -0.436 10.911 -18.687 1.00 60.06 74 SER A O 1
ATOM 591 N N . HIS A 1 75 ? 1.359 12.238 -18.432 1.00 64.62 75 HIS A N 1
ATOM 592 C CA . HIS A 1 75 ? 2.345 11.170 -18.602 1.00 64.62 75 HIS A CA 1
ATOM 593 C C . HIS A 1 75 ? 2.758 10.664 -17.226 1.00 64.62 75 HIS A C 1
ATOM 595 O O . HIS A 1 75 ? 3.476 11.350 -16.487 1.00 64.62 75 HIS A O 1
ATOM 601 N N . TYR A 1 76 ? 2.293 9.469 -16.900 1.00 68.94 76 TYR A N 1
ATOM 602 C CA . TYR A 1 76 ? 2.628 8.786 -15.669 1.00 68.94 76 TYR A CA 1
ATOM 603 C C . TYR A 1 76 ? 3.794 7.829 -15.905 1.00 68.94 76 TYR A C 1
ATOM 605 O O . TYR A 1 76 ? 3.894 7.170 -16.945 1.00 68.94 76 TYR A O 1
ATOM 613 N N . ARG A 1 77 ? 4.730 7.797 -14.961 1.00 70.38 77 ARG A N 1
ATOM 614 C CA . ARG A 1 77 ? 5.936 6.987 -15.072 1.00 70.38 77 ARG A CA 1
ATOM 615 C C . ARG A 1 77 ? 6.084 6.132 -13.825 1.00 70.38 77 ARG A C 1
ATOM 617 O O . ARG A 1 77 ? 6.219 6.693 -12.741 1.00 70.38 77 ARG A O 1
ATOM 624 N N . ILE A 1 78 ? 6.129 4.813 -13.982 1.00 73.12 78 ILE A N 1
ATOM 625 C CA . ILE A 1 78 ? 6.524 3.910 -12.896 1.00 73.12 78 ILE A CA 1
ATOM 626 C C . ILE A 1 78 ? 7.999 3.583 -13.079 1.00 73.12 78 ILE A C 1
ATOM 628 O O . ILE A 1 78 ? 8.418 2.990 -14.072 1.00 73.12 78 ILE A O 1
ATOM 632 N N . GLY A 1 79 ? 8.802 4.015 -12.122 1.00 74.44 79 GLY A N 1
ATOM 633 C CA . GLY A 1 79 ? 10.162 3.554 -11.966 1.00 74.44 79 GLY A CA 1
ATOM 634 C C . GLY A 1 79 ? 10.152 2.195 -11.277 1.00 74.44 79 GLY A C 1
ATOM 635 O O . GLY A 1 79 ? 9.501 2.052 -10.248 1.00 74.44 79 GLY A O 1
ATOM 636 N N . TYR A 1 80 ? 10.865 1.208 -11.804 1.00 77.56 80 TYR A N 1
ATOM 637 C CA . TYR A 1 80 ? 11.083 -0.068 -11.124 1.00 77.56 80 TYR A CA 1
ATOM 638 C C . TYR A 1 80 ? 12.573 -0.281 -10.896 1.00 77.56 80 TYR A C 1
ATOM 640 O O . TYR A 1 80 ? 13.418 0.118 -11.702 1.00 77.56 80 TYR A O 1
ATOM 648 N N . ASN A 1 81 ? 12.909 -0.896 -9.774 1.00 81.50 81 ASN A N 1
ATOM 649 C CA . ASN A 1 81 ? 14.268 -1.297 -9.473 1.00 81.50 81 ASN A CA 1
ATOM 650 C C . ASN A 1 81 ? 14.481 -2.727 -9.980 1.00 81.50 81 ASN A C 1
ATOM 652 O O . ASN A 1 81 ? 13.797 -3.633 -9.501 1.00 81.50 81 ASN A O 1
ATOM 656 N N . PRO A 1 82 ? 15.436 -2.989 -10.886 1.00 81.06 82 PRO A N 1
ATOM 657 C CA . PRO A 1 82 ? 15.717 -4.351 -11.341 1.00 81.06 82 PRO A CA 1
ATOM 658 C C . PRO A 1 82 ? 16.045 -5.336 -10.201 1.00 81.06 82 PRO A C 1
ATOM 660 O O . PRO A 1 82 ? 15.835 -6.542 -10.348 1.00 81.06 82 PRO A O 1
ATOM 663 N N . LEU A 1 83 ? 16.493 -4.842 -9.034 1.00 81.31 83 LEU A N 1
ATOM 664 C CA . LEU A 1 83 ? 16.697 -5.659 -7.832 1.00 81.31 83 LEU A CA 1
ATOM 665 C C . LEU A 1 83 ? 15.427 -6.380 -7.366 1.00 81.31 83 LEU A C 1
ATOM 667 O O . LEU A 1 83 ? 15.535 -7.422 -6.728 1.00 81.31 83 LEU A O 1
ATOM 671 N N . VAL A 1 84 ? 14.239 -5.877 -7.699 1.00 83.00 84 VAL A N 1
ATOM 672 C CA . VAL A 1 84 ? 12.962 -6.543 -7.409 1.00 83.00 84 VAL A CA 1
ATOM 673 C C . VAL A 1 84 ? 12.927 -7.955 -7.997 1.00 83.00 84 VAL A C 1
ATOM 675 O O . VAL A 1 84 ? 12.587 -8.918 -7.311 1.00 83.00 84 VAL A O 1
ATOM 678 N N . PHE A 1 85 ? 13.331 -8.092 -9.260 1.00 85.31 85 PHE A N 1
ATOM 679 C CA . PHE A 1 85 ? 13.318 -9.377 -9.960 1.00 85.31 85 PHE A CA 1
ATOM 680 C C . PHE A 1 85 ? 14.478 -10.263 -9.530 1.00 85.31 85 PHE A C 1
ATOM 682 O O . PHE A 1 85 ? 14.313 -11.475 -9.416 1.00 85.31 85 PHE A O 1
ATOM 689 N N . LYS A 1 86 ? 15.627 -9.657 -9.205 1.00 84.94 86 LYS A N 1
ATOM 690 C CA . LYS A 1 86 ? 16.761 -10.378 -8.617 1.00 84.94 86 LYS A CA 1
ATOM 691 C C . LYS A 1 86 ? 16.412 -10.996 -7.259 1.00 84.94 86 LYS A C 1
ATOM 693 O O . LYS A 1 86 ? 16.900 -12.072 -6.946 1.00 84.94 86 LYS A O 1
ATOM 698 N N . ASN A 1 87 ? 15.567 -10.332 -6.473 1.00 86.38 87 ASN A N 1
ATOM 699 C CA . ASN A 1 87 ? 15.059 -10.838 -5.197 1.00 86.38 87 ASN A CA 1
ATOM 700 C C . ASN A 1 87 ? 13.740 -11.616 -5.353 1.00 86.38 87 ASN A C 1
ATOM 702 O O . ASN A 1 87 ? 13.003 -11.772 -4.382 1.00 86.38 87 ASN A O 1
ATOM 706 N N . HIS A 1 88 ? 13.433 -12.095 -6.563 1.00 89.81 88 HIS A N 1
ATOM 707 C CA . HIS A 1 88 ? 12.336 -13.023 -6.839 1.00 89.81 88 HIS A CA 1
ATOM 708 C C . HIS A 1 88 ? 10.968 -12.581 -6.295 1.00 89.81 88 HIS A C 1
ATOM 710 O O . HIS A 1 88 ? 10.270 -13.368 -5.657 1.00 89.81 88 HIS A O 1
ATOM 716 N N . ILE A 1 89 ? 10.561 -11.329 -6.554 1.00 92.00 89 ILE A N 1
ATOM 717 C CA . ILE A 1 89 ? 9.194 -10.904 -6.223 1.00 92.00 89 ILE A CA 1
ATOM 718 C C . ILE A 1 89 ? 8.162 -11.844 -6.867 1.00 92.00 89 ILE A C 1
ATOM 720 O O . ILE A 1 89 ? 8.251 -12.188 -8.056 1.00 92.00 89 ILE A O 1
ATOM 724 N N . THR A 1 90 ? 7.172 -12.252 -6.076 1.00 94.81 90 THR A N 1
ATOM 725 C CA . THR A 1 90 ? 6.033 -13.034 -6.563 1.00 94.81 90 THR A CA 1
ATOM 726 C C . THR A 1 90 ? 5.070 -12.133 -7.331 1.00 94.81 90 THR A C 1
ATOM 728 O O . THR A 1 90 ? 5.023 -10.925 -7.101 1.00 94.81 90 THR A O 1
ATOM 731 N N . ASP A 1 91 ? 4.263 -12.700 -8.229 1.00 94.38 91 ASP A N 1
ATOM 732 C CA . ASP A 1 91 ? 3.264 -11.908 -8.961 1.00 94.38 91 ASP A CA 1
ATOM 733 C C . ASP A 1 91 ? 2.215 -11.296 -8.022 1.00 94.38 91 ASP A C 1
ATOM 735 O O . ASP A 1 91 ? 1.755 -10.182 -8.253 1.00 94.38 91 ASP A O 1
ATOM 739 N N . LEU A 1 92 ? 1.897 -11.981 -6.920 1.00 96.44 92 LEU A N 1
ATOM 740 C CA . LEU A 1 92 ? 0.985 -11.489 -5.888 1.00 96.44 92 LEU A CA 1
ATOM 741 C C . LEU A 1 92 ? 1.548 -10.238 -5.187 1.00 96.44 92 LEU A C 1
ATOM 743 O O . LEU A 1 92 ? 0.872 -9.215 -5.100 1.00 96.44 92 LEU A O 1
ATOM 747 N N . ALA A 1 93 ? 2.817 -10.283 -4.765 1.00 94.75 93 ALA A N 1
ATOM 748 C CA . ALA A 1 93 ? 3.508 -9.137 -4.174 1.00 94.75 93 ALA A CA 1
ATOM 749 C C . ALA A 1 93 ? 3.691 -7.992 -5.184 1.00 94.75 93 ALA A C 1
ATOM 751 O O . ALA A 1 93 ? 3.539 -6.818 -4.840 1.00 94.75 93 ALA A O 1
ATOM 752 N N . LEU A 1 94 ? 3.985 -8.326 -6.444 1.00 93.38 94 LEU A N 1
ATOM 753 C CA . LEU A 1 94 ? 4.118 -7.356 -7.525 1.00 93.38 94 LEU A CA 1
ATOM 754 C C . LEU A 1 94 ? 2.800 -6.610 -7.771 1.00 93.38 94 LEU A C 1
ATOM 756 O O . LEU A 1 94 ? 2.794 -5.382 -7.852 1.00 93.38 94 LEU A O 1
ATOM 760 N N . LYS A 1 95 ? 1.676 -7.329 -7.829 1.00 95.44 95 LYS A N 1
ATOM 761 C CA . LYS A 1 95 ? 0.344 -6.719 -7.917 1.00 95.44 95 LYS A CA 1
ATOM 762 C C . LYS A 1 95 ? 0.069 -5.792 -6.734 1.00 95.44 95 LYS A C 1
ATOM 764 O O . LYS A 1 95 ? -0.430 -4.692 -6.943 1.00 95.44 95 LYS A O 1
ATOM 769 N N . GLY A 1 96 ? 0.449 -6.188 -5.520 1.00 95.19 96 GLY A N 1
ATOM 770 C CA . GLY A 1 96 ? 0.211 -5.404 -4.305 1.00 95.19 96 GLY A CA 1
ATOM 771 C C . GLY A 1 96 ? 0.913 -4.055 -4.309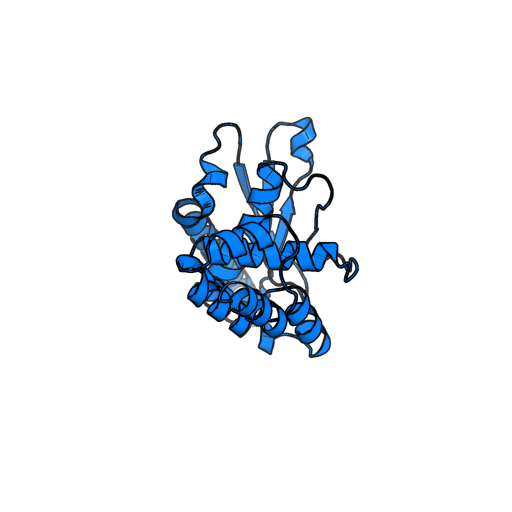 1.00 95.19 96 GLY A C 1
ATOM 772 O O . GLY A 1 96 ? 0.287 -3.025 -4.053 1.00 95.19 96 GLY A O 1
ATOM 773 N N . VAL A 1 97 ? 2.204 -4.038 -4.654 1.00 92.81 97 VAL A N 1
ATOM 774 C CA . VAL A 1 97 ? 2.939 -2.771 -4.766 1.00 92.81 97 VAL A CA 1
ATOM 775 C C . VAL A 1 97 ? 2.406 -1.917 -5.911 1.00 92.81 97 VAL A C 1
ATOM 777 O O . VAL A 1 97 ? 2.179 -0.730 -5.717 1.00 92.81 97 VAL A O 1
ATOM 780 N N . LEU A 1 98 ? 2.118 -2.501 -7.075 1.00 91.06 98 LEU A N 1
ATOM 781 C CA . LEU A 1 98 ? 1.610 -1.735 -8.215 1.00 91.06 98 LEU A CA 1
ATOM 782 C C . LEU A 1 98 ? 0.216 -1.154 -7.958 1.00 91.06 98 LEU A C 1
ATOM 784 O O . LEU A 1 98 ? -0.054 -0.036 -8.384 1.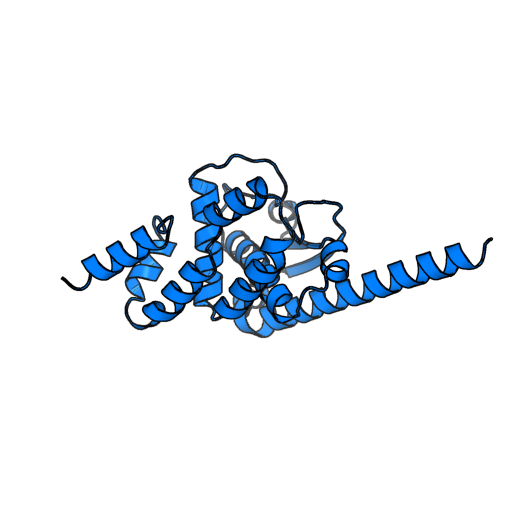00 91.06 98 LEU A O 1
ATOM 788 N N . ALA A 1 99 ? -0.648 -1.853 -7.222 1.00 93.94 99 ALA A N 1
ATOM 789 C CA . ALA A 1 99 ? -1.943 -1.327 -6.801 1.00 93.94 99 ALA A CA 1
ATOM 790 C C . ALA A 1 99 ? -1.797 -0.092 -5.900 1.00 93.94 99 ALA A C 1
ATOM 792 O O . ALA A 1 99 ? -2.505 0.898 -6.076 1.00 93.94 99 ALA A O 1
ATOM 793 N N . HIS A 1 100 ? -0.838 -0.117 -4.972 1.00 93.88 100 HIS A N 1
ATOM 794 C CA . HIS A 1 100 ? -0.499 1.046 -4.154 1.00 93.88 100 HIS A CA 1
ATOM 795 C C . HIS A 1 100 ? -0.015 2.226 -5.013 1.00 93.88 100 HIS A C 1
ATOM 797 O O . HIS A 1 100 ? -0.514 3.344 -4.875 1.00 93.88 100 HIS A O 1
ATOM 803 N N . GLU A 1 101 ? 0.896 1.980 -5.956 1.00 85.50 101 GLU A N 1
ATOM 804 C CA . GLU A 1 101 ? 1.402 3.015 -6.870 1.00 85.50 101 GLU A CA 1
ATOM 805 C C . GLU A 1 101 ? 0.295 3.610 -7.765 1.00 85.50 101 GLU A C 1
ATOM 807 O O . GLU A 1 101 ? 0.197 4.829 -7.950 1.00 85.50 101 GLU A O 1
ATOM 812 N N . LEU A 1 102 ? -0.603 2.769 -8.283 1.00 86.12 102 LEU A N 1
ATOM 813 C CA . LEU A 1 102 ? -1.753 3.215 -9.074 1.00 86.12 102 LEU A CA 1
ATOM 814 C C . LEU A 1 102 ? -2.750 4.021 -8.239 1.00 86.12 102 LEU A C 1
ATOM 816 O O . LEU A 1 102 ? -3.352 4.961 -8.754 1.00 86.12 102 LEU A O 1
ATOM 820 N N . MET A 1 103 ? -2.886 3.744 -6.944 1.00 87.50 103 MET A N 1
ATOM 821 C CA . MET A 1 103 ? -3.733 4.553 -6.071 1.00 87.50 103 MET A CA 1
ATOM 822 C C . MET A 1 103 ? -3.207 5.987 -5.914 1.00 87.50 103 MET A C 1
ATOM 824 O O . MET A 1 103 ? -3.989 6.938 -5.939 1.00 87.50 103 MET A O 1
ATOM 828 N N . HIS A 1 104 ? -1.887 6.177 -5.833 1.00 82.94 104 HIS A N 1
ATOM 829 C CA . HIS A 1 104 ? -1.305 7.523 -5.877 1.00 82.94 104 HIS A CA 1
ATOM 830 C C . HIS A 1 104 ? -1.602 8.236 -7.197 1.00 82.94 104 HIS A C 1
ATOM 832 O O . HIS A 1 104 ? -1.878 9.438 -7.210 1.00 82.94 104 HIS A O 1
ATOM 838 N N . THR A 1 105 ? -1.573 7.497 -8.308 1.00 77.38 105 THR A N 1
ATOM 839 C CA . THR A 1 105 ? -1.991 8.018 -9.616 1.00 77.38 105 THR A CA 1
ATOM 840 C C . THR A 1 105 ? -3.428 8.500 -9.561 1.00 77.38 105 THR A C 1
ATOM 842 O O . THR A 1 105 ? -3.700 9.645 -9.914 1.00 77.38 105 THR A O 1
ATOM 845 N N . ASN A 1 106 ? -4.330 7.654 -9.066 1.00 79.88 106 ASN A N 1
ATOM 846 C CA . ASN A 1 106 ? -5.749 7.954 -8.962 1.00 79.88 106 ASN A CA 1
ATOM 847 C C . ASN A 1 106 ? -6.014 9.232 -8.146 1.00 79.88 106 ASN A C 1
ATOM 849 O O . ASN A 1 106 ? -6.771 10.105 -8.575 1.00 79.88 106 ASN A O 1
ATOM 853 N N . ASP A 1 107 ? -5.324 9.388 -7.013 1.00 78.75 107 ASP A N 1
ATOM 854 C CA . ASP A 1 107 ? -5.440 10.566 -6.149 1.00 78.75 107 ASP A CA 1
ATOM 855 C C . ASP A 1 107 ? -4.958 11.856 -6.824 1.00 78.75 107 ASP A C 1
ATOM 857 O O . ASP A 1 107 ? -5.559 12.921 -6.631 1.00 78.75 107 ASP A O 1
ATOM 861 N N . TYR A 1 108 ? -3.893 11.767 -7.627 1.00 71.50 108 TYR A N 1
ATOM 862 C CA . TYR A 1 108 ? -3.382 12.883 -8.422 1.00 71.50 108 TYR A CA 1
ATOM 863 C C . TYR A 1 108 ? -4.337 13.265 -9.557 1.00 71.50 108 TYR A C 1
ATOM 865 O O . TYR A 1 108 ? -4.587 14.451 -9.801 1.00 71.50 108 TYR A O 1
ATOM 873 N N . VAL A 1 109 ? -4.869 12.267 -10.265 1.00 67.81 109 VAL A N 1
ATOM 874 C CA . VAL A 1 109 ? -5.820 12.452 -11.366 1.00 67.81 109 VAL A CA 1
ATOM 875 C C . VAL A 1 109 ? -7.024 13.263 -10.897 1.00 67.81 109 VAL A C 1
ATOM 877 O O . VAL A 1 109 ? -7.295 14.328 -11.462 1.00 67.81 109 VAL A O 1
ATOM 880 N N . HIS A 1 110 ? -7.659 12.820 -9.814 1.00 70.81 110 HIS A N 1
ATOM 881 C CA . HIS A 1 110 ? -8.939 13.337 -9.335 1.00 70.81 110 HIS A CA 1
ATOM 882 C C . HIS A 1 110 ? -8.816 14.562 -8.410 1.00 70.81 110 HIS A C 1
ATOM 884 O O . HIS A 1 110 ? -9.771 14.950 -7.742 1.00 70.81 110 HIS A O 1
ATOM 890 N N . GLY A 1 111 ? -7.646 15.212 -8.375 1.00 59.16 111 GLY A N 1
ATOM 891 C CA . GLY A 1 111 ? -7.469 16.523 -7.737 1.00 59.16 111 GLY A CA 1
ATOM 892 C C . GLY A 1 111 ? -7.458 16.511 -6.205 1.00 59.16 111 GLY A C 1
ATOM 893 O O . GLY A 1 111 ? -7.357 17.566 -5.582 1.00 59.16 111 GLY A O 1
ATOM 894 N N . SER A 1 112 ? -7.490 15.336 -5.580 1.00 54.25 112 SER A N 1
ATOM 895 C CA . SER A 1 112 ? -7.480 15.161 -4.122 1.00 54.25 112 SER A CA 1
ATOM 896 C C . SER A 1 112 ? -6.166 15.577 -3.446 1.00 54.25 112 SER A C 1
ATOM 898 O O . SER A 1 112 ? -6.091 15.606 -2.216 1.00 54.25 112 SER A O 1
ATOM 900 N N . THR A 1 113 ? -5.101 15.886 -4.199 1.00 51.31 113 THR A N 1
ATOM 901 C CA . THR A 1 113 ? -3.789 16.225 -3.618 1.00 51.31 113 THR A CA 1
ATOM 902 C C . THR A 1 113 ? -2.980 17.189 -4.499 1.00 51.31 113 THR A C 1
ATOM 904 O O . THR A 1 113 ? -1.986 16.818 -5.113 1.00 51.31 113 THR A O 1
ATOM 907 N N . LEU A 1 114 ? -3.360 18.473 -4.533 1.00 41.53 114 LEU A N 1
ATOM 908 C CA . LEU A 1 114 ? -2.525 19.537 -5.130 1.00 41.53 114 LEU A CA 1
ATOM 909 C C . LEU A 1 114 ? -1.317 19.942 -4.256 1.00 41.53 114 LEU A C 1
ATOM 911 O O . LEU A 1 114 ? -0.431 20.648 -4.727 1.00 41.53 114 LEU A O 1
ATOM 915 N N . GLY A 1 115 ? -1.250 19.496 -2.996 1.00 39.81 115 GLY A N 1
ATOM 916 C CA . GLY A 1 115 ? -0.232 19.932 -2.026 1.00 39.81 115 GLY A CA 1
ATOM 917 C C . GLY A 1 115 ? 0.796 18.880 -1.607 1.00 39.81 115 GLY A C 1
ATOM 918 O O . GLY A 1 115 ? 1.562 19.120 -0.677 1.00 39.81 115 GLY A O 1
ATOM 919 N N . THR A 1 116 ? 0.802 17.686 -2.199 1.00 40.25 116 THR A N 1
ATOM 920 C CA . THR A 1 116 ? 1.722 16.613 -1.779 1.00 40.25 116 THR A CA 1
ATOM 921 C C . THR A 1 116 ? 2.016 15.696 -2.954 1.00 40.25 116 THR A C 1
ATOM 923 O O . THR A 1 116 ? 1.657 14.526 -2.983 1.00 40.25 116 THR A O 1
ATOM 926 N N . ILE A 1 117 ? 2.699 16.253 -3.954 1.00 45.66 117 ILE A N 1
ATOM 927 C CA . ILE A 1 117 ? 3.563 15.450 -4.815 1.00 45.66 117 ILE A CA 1
ATOM 928 C C . ILE A 1 117 ? 4.521 14.762 -3.841 1.00 45.66 117 ILE A C 1
ATOM 930 O O . ILE A 1 117 ? 5.392 15.423 -3.279 1.00 45.66 117 ILE A O 1
ATOM 934 N N . ILE A 1 118 ? 4.302 13.483 -3.545 1.00 42.28 118 ILE A N 1
ATOM 935 C CA . ILE A 1 118 ? 5.304 12.671 -2.864 1.00 42.28 118 ILE A CA 1
ATOM 936 C C . ILE A 1 118 ? 6.127 12.056 -3.988 1.00 42.28 118 ILE A C 1
ATOM 938 O O . ILE A 1 118 ? 5.710 11.055 -4.567 1.00 42.28 118 ILE A O 1
ATOM 942 N N . PRO A 1 119 ? 7.267 12.658 -4.367 1.00 40.34 119 PRO A N 1
ATOM 943 C CA . PRO A 1 119 ? 8.264 11.903 -5.094 1.00 40.34 119 PRO A CA 1
ATOM 944 C C . PRO A 1 119 ? 8.671 10.747 -4.184 1.00 40.34 119 PRO A C 1
ATOM 946 O O . PRO A 1 119 ? 9.227 10.955 -3.100 1.00 40.34 119 PRO A O 1
ATOM 949 N N . ILE A 1 120 ? 8.361 9.526 -4.604 1.00 45.84 120 ILE A N 1
ATOM 950 C CA . ILE A 1 120 ? 8.885 8.343 -3.937 1.00 45.84 120 ILE A CA 1
ATOM 951 C C . ILE A 1 120 ? 10.406 8.421 -4.064 1.00 45.84 120 ILE A C 1
ATOM 953 O O . ILE A 1 120 ? 10.942 8.518 -5.168 1.00 45.84 120 ILE A O 1
ATOM 957 N N . GLY A 1 121 ? 11.095 8.467 -2.925 1.00 42.56 121 GLY A N 1
ATOM 958 C CA . GLY A 1 121 ? 12.556 8.510 -2.878 1.00 42.56 121 GLY A CA 1
ATOM 959 C C . GLY A 1 121 ? 13.196 9.853 -2.522 1.00 42.56 121 GLY A C 1
ATOM 960 O O . GLY A 1 121 ? 14.420 9.948 -2.576 1.00 42.56 121 GLY A O 1
ATOM 961 N N . ILE A 1 122 ? 12.448 10.878 -2.095 1.00 35.88 122 ILE A N 1
ATOM 962 C CA . ILE A 1 122 ? 13.078 11.970 -1.337 1.00 35.88 122 ILE A CA 1
ATOM 963 C C . ILE A 1 122 ? 12.985 11.632 0.152 1.00 35.88 122 ILE A C 1
ATOM 965 O O . ILE A 1 122 ? 11.929 11.255 0.655 1.00 35.88 122 ILE A O 1
ATOM 969 N N . LYS A 1 123 ? 14.111 11.799 0.851 1.00 38.62 123 LYS A N 1
ATOM 970 C CA . LYS A 1 123 ? 14.281 11.808 2.311 1.00 38.62 123 LYS A CA 1
ATOM 971 C C . LYS A 1 123 ? 13.452 12.948 2.933 1.00 38.62 123 LYS A C 1
ATOM 973 O O . LYS A 1 123 ? 13.987 13.868 3.539 1.00 38.62 123 LYS A O 1
ATOM 978 N N . VAL A 1 124 ? 12.141 12.952 2.715 1.00 41.69 124 VAL A N 1
ATOM 979 C CA . VAL A 1 124 ? 11.216 13.954 3.234 1.00 41.69 124 VAL A CA 1
ATOM 980 C C . VAL A 1 124 ? 10.609 13.343 4.475 1.00 41.69 124 VAL A C 1
ATOM 982 O O . VAL A 1 124 ? 9.758 12.470 4.374 1.00 41.69 124 VAL A O 1
ATOM 985 N N . SER A 1 125 ? 11.126 13.786 5.623 1.00 46.62 125 SER A N 1
ATOM 986 C CA . SER A 1 125 ? 10.433 13.946 6.904 1.00 46.62 125 SER A CA 1
ATOM 987 C C . SER A 1 125 ? 9.347 12.905 7.229 1.00 46.62 125 SER A C 1
ATOM 989 O O . SER A 1 125 ? 8.323 12.841 6.548 1.00 46.62 125 SER A O 1
ATOM 991 N N . MET A 1 126 ? 9.495 12.196 8.363 1.00 58.50 126 MET A N 1
ATOM 992 C CA . MET A 1 126 ? 8.419 11.477 9.084 1.00 58.50 126 MET A CA 1
ATOM 993 C C . MET A 1 126 ? 7.298 12.435 9.553 1.00 58.50 126 MET A C 1
ATOM 995 O O . MET A 1 126 ? 6.893 12.468 10.718 1.00 58.50 126 MET A O 1
ATOM 999 N N . SER A 1 127 ? 6.817 13.287 8.660 1.00 73.38 127 SER A N 1
ATOM 1000 C CA . SER A 1 127 ? 5.712 14.182 8.884 1.00 73.38 127 SER A CA 1
ATOM 1001 C C . SER A 1 127 ? 4.464 13.335 9.074 1.00 73.38 127 SER A C 1
ATOM 1003 O O . SER A 1 127 ? 4.206 12.363 8.358 1.00 73.38 127 SER A O 1
ATOM 1005 N N . LYS A 1 128 ? 3.665 13.714 10.069 1.00 81.75 128 LYS A N 1
ATOM 1006 C CA . LYS A 1 128 ? 2.411 13.027 10.384 1.00 81.75 128 LYS A CA 1
ATOM 1007 C C . LYS A 1 128 ? 1.470 12.983 9.173 1.00 81.75 128 LYS A C 1
ATOM 1009 O O . LYS A 1 128 ? 0.712 12.032 9.042 1.00 81.75 128 LYS A O 1
ATOM 1014 N N . SER A 1 129 ? 1.527 13.983 8.289 1.00 82.75 129 SER A N 1
ATOM 1015 C CA . SER A 1 129 ? 0.750 14.027 7.046 1.00 82.75 129 SER A CA 1
ATOM 1016 C C . SER A 1 129 ? 1.146 12.924 6.069 1.00 82.75 129 SER A C 1
ATOM 1018 O O . SER A 1 129 ? 0.257 12.256 5.550 1.00 82.75 129 SER A O 1
ATOM 1020 N N . ARG A 1 130 ? 2.448 12.683 5.860 1.00 83.38 130 ARG A N 1
ATOM 1021 C CA . ARG A 1 130 ? 2.916 11.610 4.975 1.00 83.38 130 ARG A CA 1
ATOM 1022 C C . ARG A 1 130 ? 2.488 10.239 5.484 1.00 83.38 130 ARG A C 1
ATOM 1024 O O . ARG A 1 130 ? 1.882 9.494 4.731 1.00 83.38 130 ARG A O 1
ATOM 1031 N N . VAL A 1 131 ? 2.704 9.946 6.768 1.00 89.75 131 VAL A N 1
ATOM 1032 C CA . VAL A 1 131 ? 2.260 8.674 7.373 1.00 89.75 131 VAL A CA 1
ATOM 1033 C C . VAL A 1 131 ? 0.756 8.461 7.176 1.00 89.75 131 VAL A C 1
ATOM 1035 O O . VAL A 1 131 ? 0.312 7.377 6.823 1.00 89.75 131 VAL A O 1
ATOM 1038 N N . GLN A 1 132 ? -0.046 9.506 7.379 1.00 92.56 132 GLN A N 1
ATOM 1039 C CA . GLN A 1 132 ? -1.491 9.424 7.175 1.00 92.56 132 GLN A CA 1
ATOM 1040 C C . GLN A 1 132 ? -1.864 9.198 5.708 1.00 92.56 132 GLN A C 1
ATOM 1042 O O . GLN A 1 132 ? -2.811 8.468 5.443 1.00 92.56 132 GLN A O 1
ATOM 1047 N N . TYR A 1 133 ? -1.151 9.818 4.770 1.00 90.12 133 TYR A N 1
ATOM 1048 C CA . TYR A 1 133 ? -1.385 9.635 3.343 1.00 90.12 133 TYR A CA 1
ATOM 1049 C C . TYR A 1 133 ? -1.072 8.201 2.904 1.00 90.12 133 TYR A C 1
ATOM 1051 O O . TYR A 1 133 ? -1.957 7.529 2.395 1.00 90.12 133 TYR A O 1
ATOM 1059 N N . GLU A 1 134 ? 0.124 7.700 3.207 1.00 91.25 134 GLU A N 1
ATOM 1060 C CA . GLU A 1 134 ? 0.583 6.348 2.847 1.00 91.25 134 GLU A CA 1
ATOM 1061 C C . GLU A 1 134 ? -0.331 5.256 3.441 1.00 91.25 134 GLU A C 1
ATOM 1063 O O . GLU A 1 134 ? -0.796 4.368 2.726 1.00 91.25 134 GLU A O 1
ATOM 1068 N N . ARG A 1 135 ? -0.702 5.368 4.728 1.00 96.44 135 ARG A N 1
ATOM 1069 C CA . ARG A 1 135 ? -1.647 4.432 5.372 1.00 96.44 135 ARG A CA 1
ATOM 1070 C C . ARG A 1 135 ? -3.053 4.498 4.772 1.00 96.44 135 ARG A C 1
ATOM 1072 O O . ARG A 1 135 ? -3.736 3.480 4.706 1.00 96.44 135 ARG A O 1
ATOM 1079 N N . LYS A 1 136 ? -3.513 5.675 4.336 1.00 95.81 136 LYS A N 1
ATOM 1080 C CA . LYS A 1 136 ? -4.796 5.799 3.624 1.00 95.81 136 LYS A CA 1
ATOM 1081 C C . LYS A 1 136 ? -4.727 5.217 2.222 1.00 95.81 136 LYS A C 1
ATOM 1083 O O . LYS A 1 136 ? -5.718 4.640 1.790 1.00 95.81 136 LYS A O 1
ATOM 1088 N N . THR A 1 137 ? -3.604 5.362 1.526 1.00 94.62 137 THR A N 1
ATOM 1089 C CA . THR A 1 137 ? -3.370 4.701 0.240 1.00 94.62 137 THR A CA 1
ATOM 1090 C C . THR A 1 137 ? -3.494 3.192 0.408 1.00 94.62 137 THR A C 1
ATOM 1092 O O . THR A 1 137 ? -4.292 2.579 -0.295 1.00 94.62 137 THR A O 1
ATOM 1095 N N . ASP A 1 138 ? -2.821 2.613 1.409 1.00 97.88 138 ASP A N 1
ATOM 1096 C CA . ASP A 1 138 ? -2.964 1.191 1.742 1.00 97.88 138 ASP A CA 1
ATOM 1097 C C . ASP A 1 138 ? -4.425 0.829 2.059 1.00 97.88 138 ASP A C 1
ATOM 1099 O O . ASP A 1 138 ? -4.949 -0.132 1.505 1.00 97.88 138 ASP A O 1
ATOM 1103 N N . LEU A 1 139 ? -5.135 1.630 2.867 1.00 98.44 139 LEU A N 1
ATOM 1104 C CA . LEU A 1 139 ? -6.558 1.397 3.149 1.00 98.44 139 LEU A CA 1
ATOM 1105 C C . LEU A 1 139 ? -7.414 1.390 1.869 1.00 98.44 139 LEU A C 1
ATOM 1107 O O . LEU A 1 139 ? -8.280 0.532 1.727 1.00 98.44 139 LEU A O 1
ATOM 1111 N N . LYS A 1 140 ? -7.182 2.303 0.918 1.00 97.31 140 LYS A N 1
ATOM 1112 C CA . LYS A 1 140 ? -7.903 2.310 -0.368 1.00 97.31 140 LYS A CA 1
ATOM 1113 C C . LYS A 1 140 ? -7.622 1.050 -1.187 1.00 97.31 140 LYS A C 1
ATOM 1115 O O . LYS A 1 140 ? -8.542 0.528 -1.807 1.00 97.31 140 LYS A O 1
ATOM 1120 N N . VAL A 1 141 ? -6.380 0.560 -1.183 1.00 97.62 141 VAL A N 1
ATOM 1121 C CA . VAL A 1 141 ? -5.999 -0.697 -1.851 1.00 97.62 141 VAL A CA 1
ATOM 1122 C C . VAL A 1 141 ? -6.726 -1.883 -1.215 1.00 97.62 141 VAL A C 1
ATOM 1124 O O . VAL A 1 141 ? -7.327 -2.684 -1.929 1.00 97.62 141 VAL A O 1
ATOM 1127 N N . VAL A 1 142 ? -6.757 -1.957 0.119 1.00 98.50 142 VAL A N 1
ATOM 1128 C CA . VAL A 1 142 ? -7.490 -3.008 0.845 1.00 98.50 142 VAL A CA 1
ATOM 1129 C C . VAL A 1 142 ? -8.982 -2.967 0.513 1.00 98.50 142 VAL A C 1
ATOM 1131 O O . VAL A 1 142 ? -9.559 -3.997 0.182 1.00 98.50 142 VAL A O 1
ATOM 1134 N N . LEU A 1 143 ? -9.589 -1.777 0.500 1.00 97.62 143 LEU A N 1
ATOM 1135 C CA . LEU A 1 143 ? -11.002 -1.586 0.150 1.00 97.62 143 LEU A CA 1
ATOM 1136 C C . LEU A 1 143 ? -11.330 -1.894 -1.321 1.00 97.62 143 LEU A C 1
ATOM 1138 O O . LEU A 1 143 ? -12.495 -2.097 -1.653 1.00 97.62 143 LEU A O 1
ATOM 1142 N N . LYS A 1 144 ? -10.327 -1.950 -2.203 1.00 96.62 144 LYS A N 1
ATOM 1143 C CA . LYS A 1 144 ? -10.464 -2.463 -3.577 1.00 96.62 144 LYS A CA 1
ATOM 1144 C C . LYS A 1 144 ? -10.340 -3.991 -3.664 1.00 96.62 144 LYS A C 1
ATOM 1146 O O . LYS A 1 144 ? -10.348 -4.532 -4.765 1.00 96.62 144 LYS A O 1
ATOM 1151 N N . GLY A 1 145 ? -10.227 -4.684 -2.529 1.00 97.75 145 GLY A N 1
ATOM 1152 C CA . GLY A 1 145 ? -10.108 -6.140 -2.454 1.00 97.75 145 GLY A CA 1
ATOM 1153 C C . GLY A 1 145 ? -8.682 -6.671 -2.605 1.00 97.75 145 GLY A C 1
ATOM 1154 O O . GLY A 1 145 ? -8.512 -7.878 -2.706 1.00 97.75 145 GLY A O 1
ATOM 1155 N N . LEU A 1 146 ? -7.664 -5.801 -2.592 1.00 98.44 146 LEU A N 1
ATOM 1156 C CA . LEU A 1 146 ? -6.259 -6.161 -2.845 1.00 98.44 146 LEU A CA 1
ATOM 1157 C C . LEU A 1 146 ? -5.420 -6.275 -1.558 1.00 98.44 146 LEU A C 1
ATOM 1159 O O . LEU A 1 146 ? -4.214 -6.016 -1.538 1.00 98.44 146 LEU A O 1
ATOM 1163 N N . GLY A 1 147 ? -6.077 -6.600 -0.442 1.00 98.44 147 GLY A N 1
ATOM 1164 C CA . GLY A 1 147 ? -5.422 -6.807 0.850 1.00 98.44 147 GLY A CA 1
ATOM 1165 C C . GLY A 1 147 ? -4.388 -7.945 0.842 1.00 98.44 147 GLY A C 1
ATOM 1166 O O . GLY A 1 147 ? -3.261 -7.706 1.283 1.00 98.44 147 GLY A O 1
ATOM 1167 N N . PRO A 1 148 ? -4.706 -9.145 0.311 1.00 98.69 148 PRO A N 1
ATOM 1168 C CA . PRO A 1 148 ? -3.752 -10.254 0.217 1.00 98.69 148 PRO A CA 1
ATOM 1169 C C . PRO A 1 148 ? -2.485 -9.908 -0.574 1.00 98.69 148 PRO A C 1
ATOM 1171 O O . PRO A 1 148 ? -1.376 -10.245 -0.161 1.00 98.69 148 PRO A O 1
ATOM 1174 N N . GLU A 1 149 ? -2.629 -9.190 -1.685 1.00 98.56 149 GLU A N 1
ATOM 1175 C CA . GLU A 1 149 ? -1.528 -8.721 -2.524 1.00 98.56 149 GLU A CA 1
ATOM 1176 C C . GLU A 1 149 ? -0.614 -7.758 -1.764 1.00 98.56 149 GLU A C 1
ATOM 1178 O O . GLU A 1 149 ? 0.615 -7.857 -1.830 1.00 98.56 149 GLU A O 1
ATOM 1183 N N . LEU A 1 150 ? -1.209 -6.833 -1.008 1.00 98.00 150 LEU A N 1
ATOM 1184 C CA . LEU A 1 150 ? -0.460 -5.873 -0.209 1.00 98.00 150 LEU A CA 1
ATOM 1185 C C . LEU A 1 150 ? 0.279 -6.557 0.952 1.00 98.00 150 LEU A C 1
ATOM 1187 O O . LEU A 1 150 ? 1.436 -6.222 1.207 1.00 98.00 150 LEU A O 1
ATOM 1191 N N . ILE A 1 151 ? -0.339 -7.549 1.605 1.00 98.62 151 ILE A N 1
ATOM 1192 C CA . ILE A 1 151 ? 0.318 -8.403 2.610 1.00 98.62 151 ILE A CA 1
ATOM 1193 C C . ILE A 1 151 ? 1.525 -9.111 1.992 1.00 98.62 151 ILE A C 1
ATOM 1195 O O . ILE A 1 151 ? 2.636 -8.965 2.504 1.00 98.62 151 ILE A O 1
ATOM 1199 N N . ALA A 1 152 ? 1.334 -9.789 0.856 1.00 98.31 152 ALA A N 1
ATOM 1200 C CA . ALA A 1 152 ? 2.401 -10.507 0.163 1.00 98.31 152 ALA A CA 1
ATOM 1201 C C . ALA A 1 152 ? 3.579 -9.585 -0.183 1.00 98.31 152 ALA A C 1
ATOM 1203 O O . ALA A 1 152 ? 4.743 -9.973 -0.067 1.00 98.31 152 ALA A O 1
ATOM 1204 N N . TYR A 1 153 ? 3.295 -8.334 -0.557 1.00 96.62 153 TYR A N 1
ATOM 1205 C CA . TYR A 1 153 ? 4.342 -7.343 -0.777 1.00 96.62 153 TYR A CA 1
ATOM 1206 C C . TYR A 1 153 ? 5.115 -6.996 0.499 1.00 96.62 153 TYR A C 1
ATOM 1208 O O . TYR A 1 153 ? 6.344 -6.928 0.463 1.00 96.62 153 TYR A O 1
ATOM 1216 N N . ARG A 1 154 ? 4.435 -6.793 1.634 1.00 96.12 154 ARG A N 1
ATOM 1217 C CA . ARG A 1 154 ? 5.106 -6.515 2.918 1.00 96.12 154 ARG A CA 1
ATOM 1218 C C . ARG A 1 154 ? 5.976 -7.690 3.356 1.00 96.12 154 ARG A C 1
ATOM 1220 O O . ARG A 1 154 ? 7.121 -7.472 3.742 1.00 96.12 154 ARG A O 1
ATOM 1227 N N . GLU A 1 155 ? 5.467 -8.911 3.252 1.00 97.12 155 GLU A N 1
ATOM 1228 C CA . GLU A 1 155 ? 6.197 -10.133 3.607 1.00 97.12 155 GLU A CA 1
ATOM 1229 C C . GLU A 1 155 ? 7.436 -10.346 2.736 1.00 97.12 155 GLU A C 1
ATOM 1231 O O . GLU A 1 155 ? 8.487 -10.724 3.249 1.00 97.12 155 GLU A O 1
ATOM 1236 N N . TRP A 1 156 ? 7.345 -10.036 1.442 1.00 95.69 156 TRP A N 1
ATOM 1237 C CA . TRP A 1 156 ? 8.498 -10.052 0.544 1.00 95.69 156 TRP A CA 1
ATOM 1238 C C . TRP A 1 156 ? 9.501 -8.929 0.851 1.00 95.69 156 TRP A C 1
ATOM 1240 O O . TRP A 1 156 ? 10.709 -9.154 0.849 1.00 95.69 156 TRP A O 1
ATOM 1250 N N . GLN A 1 157 ? 9.019 -7.713 1.125 1.00 92.81 157 GLN A N 1
ATOM 1251 C CA . GLN A 1 157 ? 9.868 -6.535 1.311 1.00 92.81 157 GLN A CA 1
ATOM 1252 C C . GLN A 1 157 ? 10.619 -6.559 2.647 1.00 92.81 157 GLN A C 1
ATOM 1254 O O . GLN A 1 157 ? 11.788 -6.185 2.699 1.00 92.81 157 GLN A O 1
ATOM 1259 N N . TYR A 1 158 ? 9.956 -6.939 3.741 1.00 93.69 158 TYR A N 1
ATOM 1260 C CA . TYR A 1 158 ? 10.486 -6.779 5.099 1.00 93.69 158 TYR A CA 1
ATOM 1261 C C . TYR A 1 158 ? 11.839 -7.467 5.345 1.00 93.69 158 TYR A C 1
ATOM 1263 O O . TYR A 1 158 ? 12.700 -6.815 5.939 1.00 93.69 158 TYR A O 1
ATOM 1271 N N . PRO A 1 159 ? 12.085 -8.708 4.881 1.00 93.88 159 PRO A N 1
ATOM 1272 C CA . PRO A 1 159 ? 13.379 -9.373 5.045 1.00 93.88 159 PRO A CA 1
ATOM 1273 C C . PRO A 1 159 ? 14.532 -8.696 4.291 1.00 93.88 159 PRO A C 1
ATOM 1275 O O . PRO A 1 159 ? 15.691 -8.941 4.609 1.00 93.88 159 PRO A O 1
ATOM 1278 N N . LEU A 1 160 ? 14.229 -7.858 3.293 1.00 89.00 160 LEU A N 1
ATOM 1279 C CA . LEU A 1 160 ? 15.223 -7.163 2.469 1.00 89.00 160 LEU A CA 1
ATOM 1280 C C . LEU A 1 160 ? 15.667 -5.823 3.077 1.00 89.00 160 LEU A C 1
ATOM 1282 O O . LEU A 1 160 ? 16.582 -5.185 2.561 1.00 89.00 160 LEU A O 1
ATOM 1286 N N . LEU A 1 161 ? 15.008 -5.367 4.146 1.00 85.81 161 LEU A N 1
ATOM 1287 C CA . LEU A 1 161 ? 15.248 -4.063 4.758 1.00 85.81 161 LEU A CA 1
ATOM 1288 C C . LEU A 1 161 ? 16.186 -4.158 5.963 1.00 85.81 161 LEU A C 1
ATOM 1290 O O . LEU A 1 161 ? 16.149 -5.109 6.741 1.00 85.81 161 LEU A O 1
ATOM 1294 N N . SER A 1 162 ? 16.966 -3.098 6.185 1.00 88.38 162 SER A N 1
ATOM 1295 C CA . SER A 1 162 ? 17.653 -2.903 7.464 1.00 88.38 162 SER A CA 1
ATOM 1296 C C . SER A 1 162 ? 16.643 -2.714 8.602 1.00 88.38 162 SER A C 1
ATOM 1298 O O . SER A 1 162 ? 15.509 -2.285 8.381 1.00 88.38 162 SER A O 1
ATOM 1300 N N . THR A 1 163 ? 17.059 -2.962 9.845 1.00 90.38 163 THR A N 1
ATOM 1301 C CA . THR A 1 163 ? 16.196 -2.808 11.030 1.00 90.38 163 THR A CA 1
ATOM 1302 C C . THR A 1 163 ? 15.557 -1.417 11.124 1.00 90.38 163 THR A C 1
ATOM 1304 O O . THR A 1 163 ? 14.363 -1.298 11.405 1.00 90.38 163 THR A O 1
ATOM 1307 N N . GLU A 1 164 ? 16.319 -0.355 10.845 1.00 87.88 164 GLU A N 1
ATOM 1308 C CA . GLU A 1 164 ? 15.809 1.022 10.884 1.00 87.88 164 GLU A CA 1
ATOM 1309 C C . GLU A 1 164 ? 14.842 1.323 9.730 1.00 87.88 164 GLU A C 1
ATOM 1311 O O . GLU A 1 164 ? 13.806 1.971 9.934 1.00 87.88 164 GLU A O 1
ATOM 1316 N N . ALA A 1 165 ? 15.122 0.807 8.529 1.00 85.00 165 ALA A N 1
ATOM 1317 C CA . ALA A 1 165 ? 14.219 0.934 7.389 1.00 85.00 165 ALA A CA 1
ATOM 1318 C C . ALA A 1 165 ? 12.904 0.180 7.639 1.00 85.00 165 ALA A C 1
ATOM 1320 O O . ALA A 1 165 ? 11.826 0.742 7.445 1.00 85.00 165 ALA A O 1
ATOM 1321 N N . LEU A 1 166 ? 12.970 -1.046 8.165 1.00 88.94 166 LEU A N 1
ATOM 1322 C CA . LEU A 1 166 ? 11.802 -1.845 8.538 1.00 88.94 166 LEU A CA 1
ATOM 1323 C C . LEU A 1 166 ? 10.943 -1.137 9.593 1.00 88.94 166 LEU A C 1
ATOM 1325 O O . LEU A 1 166 ? 9.723 -1.042 9.447 1.00 88.94 166 LEU A O 1
ATOM 1329 N N . LYS A 1 167 ? 11.572 -0.593 10.640 1.00 90.94 167 LYS A N 1
ATOM 1330 C CA . LYS A 1 167 ? 10.885 0.174 11.689 1.00 90.94 167 LYS A CA 1
ATOM 1331 C C . LYS A 1 167 ? 10.182 1.407 11.130 1.00 90.94 167 LYS A C 1
ATOM 1333 O O . LYS A 1 167 ? 9.090 1.745 11.581 1.00 90.94 167 LYS A O 1
ATOM 1338 N N . THR A 1 168 ? 10.796 2.074 10.159 1.00 88.44 168 THR A N 1
ATOM 1339 C CA . THR A 1 168 ? 10.198 3.225 9.473 1.00 88.44 168 THR A CA 1
ATOM 1340 C C . THR A 1 168 ? 9.014 2.784 8.614 1.00 88.44 168 THR A C 1
ATOM 1342 O O . THR A 1 168 ? 7.920 3.327 8.759 1.00 88.44 168 THR A O 1
ATOM 1345 N N . LYS A 1 169 ? 9.172 1.729 7.805 1.00 88.56 169 LYS A N 1
ATOM 1346 C CA . LYS A 1 169 ? 8.098 1.193 6.957 1.00 88.56 169 LYS A CA 1
ATOM 1347 C C . LYS A 1 169 ? 6.885 0.723 7.758 1.00 88.56 169 LYS A C 1
ATOM 1349 O O . LYS A 1 169 ? 5.767 1.067 7.398 1.00 88.56 169 LYS A O 1
ATOM 1354 N N . ARG A 1 170 ? 7.081 0.042 8.890 1.00 93.50 170 ARG A N 1
ATOM 1355 C CA . ARG A 1 170 ? 5.980 -0.374 9.783 1.00 93.50 170 ARG A CA 1
ATOM 1356 C C . ARG A 1 170 ? 5.196 0.792 10.397 1.00 93.50 170 ARG A C 1
ATOM 1358 O O . ARG A 1 170 ? 4.090 0.582 10.871 1.00 93.50 170 ARG A O 1
ATOM 1365 N N . LYS A 1 171 ? 5.759 2.004 10.424 1.00 92.25 171 LYS A N 1
ATOM 1366 C CA . LYS A 1 171 ? 5.047 3.215 10.865 1.00 92.25 171 LYS A CA 1
ATOM 1367 C C . LYS A 1 171 ? 4.317 3.903 9.720 1.00 92.25 171 LYS A C 1
ATOM 1369 O O . LYS A 1 171 ? 3.235 4.440 9.923 1.00 92.25 171 LYS A O 1
ATOM 1374 N N . GLU A 1 172 ? 4.951 3.960 8.555 1.00 89.62 172 GLU A N 1
ATOM 1375 C CA . GLU A 1 172 ? 4.451 4.695 7.391 1.00 89.62 172 GLU A CA 1
ATOM 1376 C C . GLU A 1 172 ? 3.329 3.969 6.658 1.00 89.62 172 GLU A C 1
ATOM 1378 O O . GLU A 1 172 ? 2.480 4.627 6.074 1.00 89.62 172 GLU A O 1
ATOM 1383 N N . TYR A 1 173 ? 3.313 2.642 6.706 1.00 95.19 173 TYR A N 1
ATOM 1384 C CA . TYR A 1 173 ? 2.406 1.794 5.940 1.00 95.19 173 TYR A CA 1
ATOM 1385 C C . TYR A 1 173 ? 1.567 0.926 6.872 1.00 95.19 173 TYR A C 1
ATOM 1387 O O . TYR A 1 173 ? 1.913 0.771 8.046 1.00 95.19 173 TYR A O 1
ATOM 1395 N N . LEU A 1 174 ?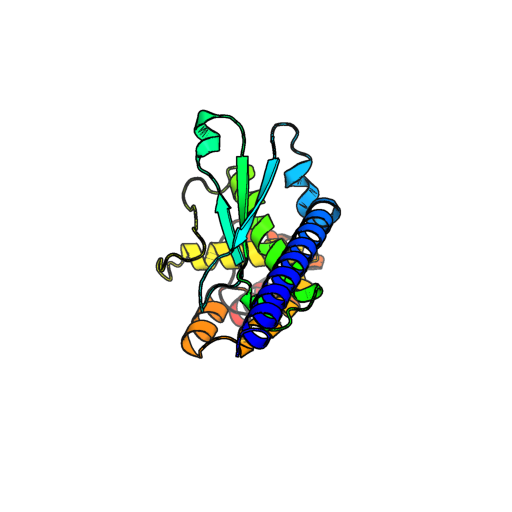 0.471 0.364 6.362 1.00 98.31 174 LEU A N 1
ATOM 1396 C CA . LEU A 1 174 ? -0.253 -0.682 7.078 1.00 98.31 174 LEU A CA 1
ATOM 1397 C C . LEU A 1 174 ? 0.624 -1.941 7.179 1.00 98.31 174 LEU A C 1
ATOM 1399 O O . LEU A 1 174 ? 1.266 -2.346 6.200 1.00 98.31 174 LEU A O 1
ATOM 1403 N N . THR A 1 175 ? 0.675 -2.545 8.367 1.00 98.38 175 THR A N 1
ATOM 1404 C CA . THR A 1 175 ? 1.326 -3.848 8.579 1.00 98.38 175 THR A CA 1
ATOM 1405 C C . THR A 1 175 ? 0.406 -4.990 8.137 1.00 98.38 175 THR A C 1
ATOM 1407 O O . THR A 1 175 ? -0.806 -4.782 8.032 1.00 98.38 175 THR A O 1
ATOM 1410 N N . PRO A 1 176 ? 0.932 -6.209 7.900 1.00 98.75 176 PRO A N 1
ATOM 1411 C CA . PRO A 1 176 ? 0.096 -7.362 7.570 1.00 98.75 176 PRO A CA 1
ATOM 1412 C C . PRO A 1 176 ? -1.066 -7.583 8.543 1.00 98.75 176 PRO A C 1
ATOM 1414 O O . PRO A 1 176 ? -2.200 -7.785 8.120 1.00 98.75 176 PRO A O 1
ATOM 1417 N N . GLU A 1 177 ? -0.815 -7.457 9.845 1.00 98.69 177 GLU A N 1
ATOM 1418 C CA . GLU A 1 177 ? -1.823 -7.663 10.888 1.00 98.69 177 GLU A CA 1
ATOM 1419 C C . GLU A 1 177 ? -2.917 -6.587 10.859 1.00 98.69 177 GLU A C 1
ATOM 1421 O O . GLU A 1 177 ? -4.082 -6.869 11.127 1.00 98.69 177 GLU A O 1
ATOM 1426 N N . GLU A 1 178 ? -2.559 -5.349 10.514 1.00 98.81 178 GLU A N 1
ATOM 1427 C CA . GLU A 1 178 ? -3.524 -4.262 10.337 1.00 98.81 178 GLU A CA 1
ATOM 1428 C C . GLU A 1 178 ? -4.378 -4.464 9.087 1.00 98.81 178 GLU A C 1
ATOM 1430 O O . GLU A 1 178 ? -5.577 -4.198 9.122 1.00 98.81 178 GLU A O 1
ATOM 1435 N N . ILE A 1 179 ? -3.778 -4.951 7.996 1.00 98.81 179 ILE A N 1
ATOM 1436 C CA . ILE A 1 179 ? -4.496 -5.256 6.754 1.00 98.81 179 ILE A CA 1
ATOM 1437 C C . ILE A 1 179 ? -5.508 -6.377 6.993 1.00 98.81 179 ILE A C 1
ATOM 1439 O O . ILE A 1 179 ? -6.673 -6.209 6.638 1.00 98.81 179 ILE A O 1
ATOM 1443 N N . VAL A 1 180 ? -5.093 -7.472 7.641 1.00 98.81 180 VAL A N 1
ATOM 1444 C CA . VAL A 1 180 ? -5.992 -8.577 8.016 1.00 98.81 180 VAL A CA 1
ATOM 1445 C C . VAL A 1 180 ? -7.155 -8.055 8.855 1.00 98.81 180 VAL A C 1
ATOM 1447 O O . VAL A 1 180 ? -8.308 -8.288 8.505 1.00 98.81 180 VAL A O 1
ATOM 1450 N N . PHE A 1 181 ? -6.870 -7.263 9.891 1.00 98.75 181 PHE A N 1
ATOM 1451 C CA . PHE A 1 181 ? -7.915 -6.682 10.731 1.00 98.75 181 PHE A CA 1
ATOM 1452 C C . PHE A 1 181 ? -8.902 -5.819 9.932 1.00 98.75 181 PHE A C 1
ATOM 1454 O O . PHE A 1 181 ? -10.111 -5.941 10.102 1.00 98.75 181 PHE A O 1
ATOM 1461 N N . ILE A 1 182 ? -8.412 -4.964 9.029 1.00 98.69 182 ILE A N 1
ATOM 1462 C CA . ILE A 1 182 ? -9.274 -4.143 8.165 1.00 98.69 182 ILE A CA 1
ATOM 1463 C C . ILE A 1 182 ? -10.161 -5.025 7.279 1.00 98.69 182 ILE A C 1
ATOM 1465 O O . ILE A 1 182 ? -11.350 -4.74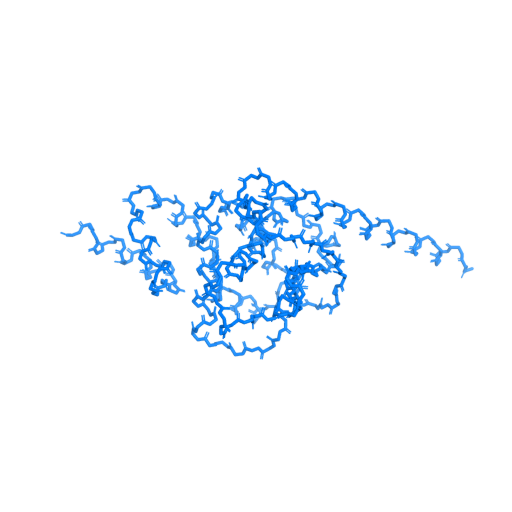0 7.146 1.00 98.69 182 ILE A O 1
ATOM 1469 N N . MET A 1 183 ? -9.605 -6.089 6.694 1.00 98.56 183 MET A N 1
ATOM 1470 C CA . MET A 1 183 ? -10.357 -7.025 5.854 1.00 98.56 183 MET A CA 1
ATOM 1471 C C . MET A 1 183 ? -11.463 -7.751 6.627 1.00 98.56 183 MET A C 1
ATOM 1473 O O . MET A 1 183 ? -12.524 -7.998 6.055 1.00 98.56 183 MET A O 1
ATOM 1477 N N . GLU A 1 184 ? -11.234 -8.069 7.902 1.00 98.19 184 GLU A N 1
ATOM 1478 C CA . GLU A 1 184 ? -12.225 -8.691 8.788 1.00 98.19 184 GLU A CA 1
ATOM 1479 C C . GLU A 1 184 ? -13.391 -7.738 9.085 1.00 98.19 184 GLU A C 1
ATOM 1481 O O . GLU A 1 184 ? -14.551 -8.141 9.019 1.00 98.19 184 GLU A O 1
ATOM 1486 N N . ILE A 1 185 ? -13.103 -6.459 9.350 1.00 97.62 185 ILE A N 1
ATOM 1487 C CA . ILE A 1 185 ? -14.124 -5.495 9.792 1.00 97.62 185 ILE A CA 1
ATOM 1488 C C . ILE A 1 185 ? -14.835 -4.754 8.652 1.00 97.62 185 ILE A C 1
ATOM 1490 O O . ILE A 1 185 ? -15.822 -4.064 8.903 1.00 97.62 185 ILE A O 1
ATOM 1494 N N . GLN A 1 186 ? -14.353 -4.836 7.407 1.00 96.94 186 GLN A N 1
ATOM 1495 C CA . GLN A 1 186 ? -14.809 -3.947 6.324 1.00 96.94 186 GLN A CA 1
ATOM 1496 C C . GLN A 1 186 ? -16.300 -4.044 5.987 1.00 96.94 186 GLN A C 1
ATOM 1498 O O . GLN A 1 186 ? -16.896 -3.042 5.596 1.00 96.94 186 GLN A O 1
ATOM 1503 N N . ASN A 1 187 ? -16.896 -5.226 6.156 1.00 95.56 187 ASN A N 1
ATOM 1504 C CA . ASN A 1 187 ? -18.313 -5.452 5.871 1.00 95.56 187 ASN A CA 1
ATOM 1505 C C . ASN A 1 187 ? -19.213 -5.024 7.036 1.00 95.56 187 ASN A C 1
ATOM 1507 O O . ASN A 1 187 ? -20.336 -4.587 6.810 1.00 95.56 187 ASN A O 1
ATOM 1511 N N . GLU A 1 188 ? -18.722 -5.140 8.270 1.00 96.88 188 GLU A N 1
ATOM 1512 C CA . GLU A 1 188 ? -19.481 -4.831 9.485 1.00 96.88 188 GLU A CA 1
ATOM 1513 C C . GLU A 1 188 ? -19.392 -3.342 9.853 1.00 96.88 188 GLU A C 1
ATOM 1515 O O . GLU A 1 188 ? -20.379 -2.738 10.265 1.00 96.88 188 GLU A O 1
ATOM 1520 N N . PHE A 1 189 ? -18.235 -2.712 9.617 1.00 97.06 189 PHE A N 1
ATOM 1521 C CA . PHE A 1 189 ? -17.971 -1.313 9.968 1.00 97.06 189 PHE A CA 1
ATOM 1522 C C . PHE A 1 189 ? -17.560 -0.441 8.760 1.00 97.06 189 PHE A C 1
ATOM 1524 O O . PHE A 1 189 ? -16.565 0.294 8.838 1.00 97.06 189 PHE A O 1
ATOM 1531 N N . PRO A 1 190 ? -18.309 -0.438 7.637 1.00 96.56 190 PRO A N 1
ATOM 1532 C CA . PRO A 1 190 ? -17.930 0.317 6.441 1.00 96.56 190 PRO A CA 1
ATOM 1533 C C . PRO A 1 190 ? -17.849 1.830 6.701 1.00 96.56 190 PRO A C 1
ATOM 1535 O O . PRO A 1 190 ? -16.958 2.511 6.185 1.00 96.56 190 PRO A O 1
ATOM 1538 N N . GLU A 1 191 ? -18.720 2.377 7.556 1.00 97.31 191 GLU A N 1
ATOM 1539 C CA . GLU A 1 191 ? -18.706 3.804 7.904 1.00 97.31 191 GLU A CA 1
ATOM 1540 C C . GLU A 1 191 ? -17.447 4.221 8.674 1.00 97.31 191 GLU A C 1
ATOM 1542 O O . GLU A 1 191 ? -16.933 5.330 8.479 1.00 97.31 191 GLU A O 1
ATOM 1547 N N . LEU A 1 192 ? -16.904 3.332 9.512 1.00 97.44 192 LEU A N 1
ATOM 1548 C CA . LEU A 1 192 ? -15.654 3.575 10.228 1.00 97.44 192 LEU A CA 1
ATOM 1549 C C . LEU A 1 192 ? -14.482 3.675 9.248 1.00 97.44 192 LEU A C 1
ATOM 1551 O O . LEU A 1 192 ? -13.678 4.606 9.344 1.00 97.44 192 LEU A O 1
ATOM 1555 N N . LEU A 1 193 ? -14.420 2.779 8.261 1.00 97.94 193 LEU A N 1
ATOM 1556 C CA . LEU A 1 193 ? -13.376 2.813 7.235 1.00 97.94 193 LEU A CA 1
ATOM 1557 C C . LEU A 1 193 ? -13.487 4.072 6.363 1.00 97.94 193 LEU A C 1
ATOM 1559 O O . LEU A 1 193 ? -12.484 4.743 6.102 1.00 97.94 193 LEU A O 1
ATOM 1563 N N . GLN A 1 194 ? -14.707 4.487 6.007 1.00 97.00 194 GLN A N 1
ATOM 1564 C CA . GLN A 1 194 ? -14.938 5.764 5.320 1.00 97.00 194 GLN A CA 1
ATOM 1565 C C . GLN A 1 194 ? -14.518 6.968 6.171 1.00 97.00 194 GLN A C 1
ATOM 1567 O O . GLN A 1 194 ? -13.933 7.934 5.666 1.00 97.00 194 GLN A O 1
ATOM 1572 N N . LYS A 1 195 ? -14.764 6.923 7.483 1.00 97.31 195 LYS A N 1
ATOM 1573 C CA . LYS A 1 195 ? -14.291 7.943 8.424 1.00 97.31 195 LYS A CA 1
ATOM 1574 C C . LYS A 1 195 ? -12.764 7.988 8.469 1.00 97.31 195 LYS A C 1
ATOM 1576 O O . LYS A 1 195 ? -12.218 9.092 8.482 1.00 97.31 195 LYS A O 1
ATOM 1581 N N . TRP A 1 196 ? -12.070 6.851 8.454 1.00 97.56 196 TRP A N 1
ATOM 1582 C CA . TRP A 1 196 ? -10.603 6.805 8.402 1.00 97.56 196 TRP A CA 1
ATOM 1583 C C . TRP A 1 196 ? -10.044 7.394 7.108 1.00 97.56 196 TRP A C 1
ATOM 1585 O O . TRP A 1 196 ? -9.099 8.182 7.169 1.00 97.56 196 TRP A O 1
ATOM 1595 N N . LEU A 1 197 ? -10.669 7.122 5.959 1.00 94.69 197 LEU A N 1
ATOM 1596 C CA . LEU A 1 197 ? -10.299 7.745 4.682 1.00 94.69 197 LEU A CA 1
ATOM 1597 C C . LEU A 1 197 ? -10.449 9.273 4.717 1.00 94.69 197 LEU A C 1
ATOM 1599 O O . LEU A 1 197 ? -9.543 10.004 4.305 1.00 94.69 197 LEU A O 1
ATOM 1603 N N . LYS A 1 198 ? -11.562 9.775 5.265 1.00 93.12 198 LYS A N 1
ATOM 1604 C CA . LYS A 1 198 ? -11.866 11.217 5.323 1.00 93.12 198 LYS A CA 1
ATOM 1605 C C . LYS A 1 198 ? -11.090 11.960 6.414 1.00 93.12 198 LYS A C 1
ATOM 1607 O O . LYS A 1 198 ? -10.799 13.143 6.259 1.00 93.12 198 LYS A O 1
ATOM 1612 N N . ARG A 1 199 ? -10.760 11.299 7.526 1.00 93.75 199 ARG A N 1
ATOM 1613 C CA . ARG A 1 199 ? -10.145 11.915 8.720 1.00 93.75 199 ARG A CA 1
ATOM 1614 C C . ARG A 1 199 ? -8.773 11.316 9.007 1.00 93.75 199 ARG A C 1
ATOM 1616 O O . ARG A 1 199 ? -7.987 11.174 8.084 1.00 93.75 199 ARG A O 1
ATOM 1623 N N . LYS A 1 200 ? -8.428 11.061 10.270 1.00 94.50 200 LYS A N 1
ATOM 1624 C CA . LYS A 1 200 ? -7.175 10.394 10.628 1.00 94.50 200 LYS A CA 1
ATOM 1625 C C . LYS A 1 200 ? -7.413 8.892 10.709 1.00 94.50 200 LYS A C 1
ATOM 1627 O O . LYS A 1 200 ? -8.333 8.473 11.410 1.00 94.50 200 LYS A O 1
ATOM 1632 N N . ILE A 1 201 ? -6.582 8.121 10.019 1.00 96.81 201 ILE A N 1
ATOM 1633 C CA . ILE A 1 201 ? -6.509 6.671 10.187 1.00 96.81 201 ILE A CA 1
ATOM 1634 C C . ILE A 1 201 ? -5.672 6.360 11.444 1.00 96.81 201 ILE A C 1
ATOM 1636 O O . ILE A 1 201 ? -4.672 7.052 11.680 1.00 96.81 201 ILE A O 1
ATOM 1640 N N . PRO A 1 202 ? -6.061 5.368 12.266 1.00 96.94 202 PRO A N 1
ATOM 1641 C CA . PRO A 1 202 ? -5.247 4.877 13.377 1.00 96.94 202 PRO A CA 1
ATOM 1642 C C . PRO A 1 202 ? -3.814 4.531 12.962 1.00 96.94 202 PRO A C 1
ATOM 1644 O O . PRO A 1 202 ? -3.569 4.064 11.843 1.00 96.94 202 PRO A O 1
ATOM 1647 N N . LEU A 1 203 ? -2.861 4.747 13.867 1.00 95.62 203 LEU A N 1
ATOM 1648 C CA . LEU A 1 203 ? -1.430 4.550 13.597 1.00 95.62 203 LEU A CA 1
ATOM 1649 C C . LEU A 1 203 ? -0.913 3.154 13.951 1.00 95.62 203 LEU A C 1
ATOM 1651 O O . LEU A 1 203 ? 0.243 2.854 13.672 1.00 95.62 203 LEU A O 1
ATOM 1655 N N . ASN A 1 204 ? -1.731 2.339 14.608 1.00 96.94 204 ASN A N 1
ATOM 1656 C CA . ASN A 1 204 ? -1.397 0.974 14.995 1.00 96.94 204 ASN A CA 1
ATOM 1657 C C . ASN A 1 204 ? -2.680 0.143 15.178 1.00 96.94 204 ASN A C 1
ATOM 1659 O O . ASN A 1 204 ? -3.767 0.694 15.382 1.00 96.94 204 ASN A O 1
ATOM 1663 N N . LEU A 1 205 ? -2.533 -1.183 15.190 1.00 97.88 205 LEU A N 1
ATOM 1664 C CA . LEU A 1 205 ? -3.626 -2.135 15.412 1.00 97.88 205 LEU A CA 1
ATOM 1665 C C . LEU A 1 205 ? -4.383 -1.910 16.735 1.00 97.88 205 LEU A C 1
ATOM 1667 O O . LEU A 1 205 ? -5.595 -2.104 16.790 1.00 97.88 205 LEU A O 1
ATOM 1671 N N . ILE A 1 206 ? -3.696 -1.480 17.799 1.00 98.19 206 ILE A N 1
ATOM 1672 C CA . ILE A 1 206 ? -4.320 -1.239 19.113 1.00 98.19 206 ILE A CA 1
ATOM 1673 C C . ILE A 1 206 ? -5.338 -0.097 19.011 1.00 98.19 206 ILE A C 1
ATOM 1675 O O . ILE A 1 206 ? -6.473 -0.223 19.466 1.00 98.19 206 ILE A O 1
ATOM 1679 N N . GLU A 1 207 ? -4.959 1.009 18.370 1.00 97.81 207 GLU A N 1
ATOM 1680 C CA . GLU A 1 207 ? -5.860 2.136 18.123 1.00 97.81 207 GLU A CA 1
ATOM 1681 C C . GLU A 1 207 ? -7.033 1.758 17.208 1.00 97.81 207 GLU A C 1
ATOM 1683 O O . GLU A 1 207 ? -8.135 2.268 17.410 1.00 97.81 207 GLU A O 1
ATOM 1688 N N . MET A 1 208 ? -6.819 0.875 16.223 1.00 98.19 208 MET A N 1
ATOM 1689 C CA . MET A 1 208 ? -7.895 0.370 15.358 1.00 98.19 208 MET A CA 1
ATOM 1690 C C . MET A 1 208 ? -8.927 -0.423 16.159 1.00 98.19 208 MET A C 1
ATOM 1692 O O . MET A 1 208 ? -10.112 -0.094 16.114 1.00 98.19 208 MET A O 1
ATOM 1696 N N . LYS A 1 209 ? -8.472 -1.409 16.943 1.00 98.06 209 LYS A N 1
ATOM 1697 C CA . LYS A 1 209 ? -9.334 -2.253 17.784 1.00 98.06 209 LYS A CA 1
ATOM 1698 C C . LYS A 1 209 ? -10.141 -1.427 18.777 1.00 98.06 209 LYS A C 1
ATOM 1700 O O . LYS A 1 209 ? -11.357 -1.563 18.830 1.00 98.06 209 LYS A O 1
ATOM 1705 N N . LYS A 1 210 ? -9.497 -0.470 19.452 1.00 97.81 210 LYS A N 1
ATOM 1706 C CA . LYS A 1 210 ? -10.173 0.447 20.380 1.00 97.81 210 LYS A CA 1
ATOM 1707 C C . LYS A 1 210 ? -11.299 1.249 19.716 1.00 97.81 210 LYS A C 1
ATOM 1709 O O . LYS A 1 210 ? -12.307 1.537 20.354 1.00 97.81 210 LYS A O 1
ATOM 1714 N N . GLN A 1 211 ? -11.128 1.661 18.457 1.00 97.12 211 GLN A N 1
ATOM 1715 C CA . GLN A 1 211 ? -12.181 2.391 17.745 1.00 97.12 211 GLN A CA 1
ATOM 1716 C C . GLN A 1 211 ? -13.357 1.500 17.347 1.00 97.12 211 GLN A C 1
ATOM 1718 O O . GLN A 1 211 ? -14.474 2.001 17.347 1.00 97.12 211 GLN A O 1
ATOM 1723 N N . VAL A 1 212 ? -13.124 0.221 17.038 1.00 97.00 212 VAL A N 1
ATOM 1724 C CA . VAL A 1 212 ? -14.199 -0.754 16.789 1.00 97.00 212 VAL A CA 1
ATOM 1725 C C . VAL A 1 212 ? -14.947 -1.073 18.083 1.00 97.00 212 VAL A C 1
ATOM 1727 O O . VAL A 1 212 ? -16.168 -0.985 18.115 1.00 97.00 212 VAL A O 1
ATOM 1730 N N . GLU A 1 213 ? -14.229 -1.340 19.176 1.00 95.94 213 GLU A N 1
ATOM 1731 C CA . GLU A 1 213 ? -14.823 -1.577 20.501 1.00 95.94 213 GLU A CA 1
ATOM 1732 C C . GLU A 1 213 ? -15.737 -0.423 20.934 1.00 95.94 213 GLU A C 1
ATOM 1734 O O . GLU A 1 213 ? -16.829 -0.659 21.434 1.00 95.94 213 GLU A O 1
ATOM 1739 N N . ALA A 1 214 ? -15.333 0.825 20.679 1.00 94.69 214 ALA A N 1
ATOM 1740 C CA . ALA A 1 214 ? -16.122 2.011 21.012 1.00 94.69 214 ALA A CA 1
ATOM 1741 C C . ALA A 1 214 ? -17.414 2.185 20.186 1.00 94.69 214 ALA A C 1
ATOM 1743 O O . ALA A 1 214 ? -18.207 3.060 20.521 1.00 94.69 214 ALA A O 1
ATOM 1744 N N . LEU A 1 215 ? -17.607 1.425 19.101 1.00 91.19 215 LEU A N 1
ATOM 1745 C CA . LEU A 1 215 ? -18.850 1.414 18.316 1.00 91.19 215 LEU A CA 1
ATOM 1746 C C . LEU A 1 215 ? -19.815 0.300 18.744 1.00 91.19 215 LEU A C 1
ATOM 1748 O O . LEU A 1 215 ? -20.984 0.352 18.379 1.00 91.19 215 LEU A O 1
ATOM 1752 N N . ASN A 1 216 ? -19.328 -0.686 19.502 1.00 79.44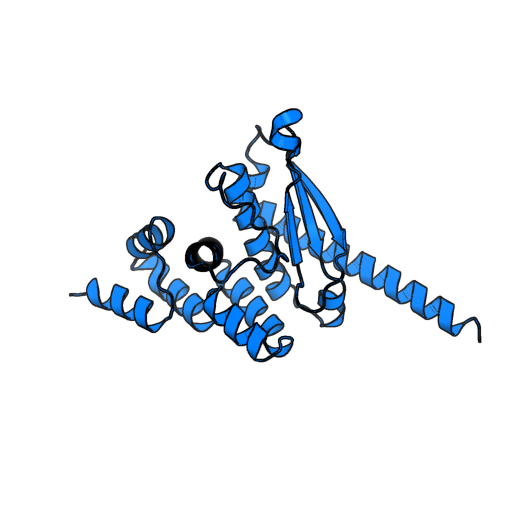 216 ASN A N 1
ATOM 1753 C CA . ASN A 1 216 ? -20.105 -1.826 19.997 1.00 79.44 216 ASN A CA 1
ATOM 1754 C C . ASN A 1 216 ? -20.690 -1.595 21.405 1.00 79.44 216 ASN A C 1
ATOM 1756 O O . ASN A 1 216 ? -21.213 -2.531 22.010 1.00 79.44 216 ASN A O 1
ATOM 1760 N N . VAL A 1 217 ? -20.566 -0.373 21.934 1.00 61.75 217 VAL A N 1
ATOM 1761 C CA . VAL A 1 217 ? -21.097 0.087 23.231 1.00 61.75 217 VAL A CA 1
ATOM 1762 C C . VAL A 1 217 ? -22.238 1.059 22.980 1.00 61.75 217 VAL A C 1
ATOM 1764 O O . VAL A 1 217 ? -23.279 0.913 23.655 1.00 61.75 217 VAL A O 1
#

Foldseek 3Di:
DPVVVVVVVVVLVVLVVVVQVLLVVLLVVCCVALVVVLVPPPLEPEAEEEDEDDDLQDAKWWDWDPCCVPPSYIYIYIYGYSVCVVLPQDSLLSSQVSQLSSLVVVCVVVVVPPPDPPGPDDPDDPDLVQLLVQALSNLSCLVSVSLSSNQSNLVSNQVSDDPVSNVSCLQSYPHNVNSVVCNVCCVVCVVVSVCCNVDPPDRDPVRVVVVVVVVVD

pLDDT: mean 79.12, std 19.79, range [31.61, 98.81]

Sequence (217 aa):
MKMVLFLFILSLSAFANEGKSRVEAAIQDLLATTHKEIVDDASMNFKMSLFEIKSDEYFFISNISWKRALLGTSHYRIGYNPLVFKNHITDLALKGVLAHELMHTNDYVHGSTLGTIIPIGIKVSMSKSRVQYERKTDLKVVLKGLGPELIAYREWQYPLLSTEALKTKRKEYLTPEEIVFIMEIQNEFPELLQKWLKRKIPLNLIEMKKQVEALNV

Radius of gyration: 18.65 Å; chains: 1; bounding box: 60×38×47 Å

Secondary structure (DSSP, 8-state):
--HHHHHHHHHHHHHHHHHHHHHHHHHHHHHHHT-GGGTS-TT-EEEEEEEE---SS-SEEEEE-TTHHHHSEEEEEEEE-THHHHTT--HHHHHHHHHHHHHHHHHHHTTS-TT----TT------HHHHHHHHHHHHHHHHTT-HHHHHHHHHHHGGGS-HHHHHHHHHHS--HHHHHHHHHHTTT-HHHHHHHHHSPPPSSHHHHHHHHHTT--